Protein AF-A0A3Q0DTD4-F1 (afdb_monomer_lite)

pLDDT: mean 75.01, std 17.04, range [31.88, 95.0]

Radius of gyration: 38.22 Å; chains: 1; bounding box: 75×44×136 Å

Structure (mmCIF, N/CA/C/O backbone):
data_AF-A0A3Q0DTD4-F1
#
_entry.id   AF-A0A3Q0DTD4-F1
#
loop_
_atom_site.group_PDB
_atom_site.id
_atom_site.type_symbol
_atom_site.label_atom_id
_atom_site.label_alt_id
_atom_site.label_comp_id
_atom_site.label_asym_id
_atom_site.label_entity_id
_atom_site.label_seq_id
_atom_site.pdbx_PDB_ins_code
_atom_site.Cartn_x
_atom_site.Cartn_y
_atom_site.Cartn_z
_atom_site.occupancy
_atom_site.B_iso_or_equiv
_atom_site.auth_seq_id
_atom_site.auth_comp_id
_atom_site.auth_asym_id
_atom_site.auth_atom_id
_atom_site.pdbx_PDB_model_num
ATOM 1 N N . MET A 1 1 ? 11.096 -11.746 -25.344 1.00 66.25 1 MET A N 1
ATOM 2 C CA . MET A 1 1 ? 10.503 -10.626 -26.115 1.00 66.25 1 MET A CA 1
ATOM 3 C C . MET A 1 1 ? 11.357 -10.206 -27.324 1.00 66.25 1 MET A C 1
ATOM 5 O O . MET A 1 1 ? 11.089 -9.158 -27.883 1.00 66.25 1 MET A O 1
ATOM 9 N N . GLY A 1 2 ? 12.357 -10.986 -27.759 1.00 70.62 2 GLY A N 1
ATOM 10 C CA . GLY A 1 2 ? 13.209 -10.604 -28.904 1.00 70.62 2 GLY A CA 1
ATOM 11 C C . GLY A 1 2 ? 14.454 -9.790 -28.540 1.00 70.62 2 GLY A C 1
ATOM 12 O O . GLY A 1 2 ? 15.196 -9.389 -29.430 1.00 70.62 2 GLY A O 1
ATOM 13 N N . TYR A 1 3 ? 14.681 -9.537 -27.248 1.00 74.94 3 TYR A N 1
ATOM 14 C CA . TYR A 1 3 ? 15.846 -8.815 -26.749 1.00 74.94 3 TYR A CA 1
ATOM 15 C C . TYR A 1 3 ? 17.042 -9.755 -26.651 1.00 74.94 3 TYR A C 1
ATOM 17 O O . TYR A 1 3 ? 16.937 -10.794 -26.004 1.00 74.94 3 TYR A O 1
ATOM 25 N N . ASP A 1 4 ? 18.174 -9.344 -27.218 1.00 70.94 4 ASP A N 1
ATOM 26 C CA . ASP A 1 4 ? 19.469 -9.883 -26.817 1.00 70.94 4 ASP A CA 1
ATOM 27 C C . ASP A 1 4 ? 19.763 -9.412 -25.388 1.00 70.94 4 ASP A C 1
ATOM 29 O O . ASP A 1 4 ? 19.847 -8.199 -25.132 1.00 70.94 4 ASP A O 1
ATOM 33 N N . THR A 1 5 ? 19.804 -10.372 -24.467 1.00 70.19 5 THR A N 1
ATOM 34 C CA . THR A 1 5 ? 20.028 -10.146 -23.044 1.00 70.19 5 THR A CA 1
ATOM 35 C C . THR A 1 5 ? 21.483 -9.863 -22.738 1.00 70.19 5 THR A C 1
ATOM 37 O O . THR A 1 5 ? 21.723 -9.203 -21.748 1.00 70.19 5 THR A O 1
ATOM 40 N N . ASP A 1 6 ? 22.447 -10.248 -23.566 1.00 61.62 6 ASP A N 1
ATOM 41 C CA . ASP A 1 6 ? 23.870 -10.048 -23.244 1.00 61.62 6 ASP A CA 1
ATOM 42 C C . ASP A 1 6 ? 24.310 -8.597 -23.524 1.00 61.62 6 ASP A C 1
ATOM 44 O O . ASP A 1 6 ? 25.276 -8.074 -22.964 1.00 61.62 6 ASP A O 1
ATOM 48 N N . CYS A 1 7 ? 23.523 -7.899 -24.345 1.00 57.84 7 CYS A N 1
ATOM 49 C CA . CYS A 1 7 ? 23.722 -6.507 -24.735 1.00 57.84 7 CYS A CA 1
ATOM 50 C C . CYS A 1 7 ? 22.894 -5.501 -23.907 1.00 57.84 7 CYS A C 1
ATOM 52 O O . CYS A 1 7 ? 22.725 -4.348 -24.318 1.00 57.84 7 CYS A O 1
ATOM 54 N N . LEU A 1 8 ? 22.279 -5.921 -22.797 1.00 63.41 8 LEU A N 1
ATOM 55 C CA . LEU A 1 8 ? 21.563 -5.026 -21.883 1.00 63.41 8 LEU A CA 1
ATOM 56 C C . LEU A 1 8 ? 22.500 -4.606 -20.738 1.00 63.41 8 LEU A C 1
ATOM 58 O O . LEU A 1 8 ? 23.141 -5.435 -20.111 1.00 63.41 8 LEU A O 1
ATOM 62 N N . ALA A 1 9 ? 22.563 -3.308 -20.429 1.00 61.12 9 ALA A N 1
ATOM 63 C CA . ALA A 1 9 ? 23.478 -2.787 -19.399 1.00 61.12 9 ALA A CA 1
ATOM 64 C C . ALA A 1 9 ? 23.229 -3.365 -17.989 1.00 61.12 9 ALA A C 1
ATOM 66 O O . ALA A 1 9 ? 24.123 -3.402 -17.160 1.00 61.12 9 ALA A O 1
ATOM 67 N N . TRP A 1 10 ? 22.010 -3.829 -17.725 1.00 62.88 10 TRP A N 1
ATOM 68 C CA . TRP A 1 10 ? 21.550 -4.295 -16.422 1.00 62.88 10 TRP A CA 1
ATOM 69 C C . TRP A 1 10 ? 21.681 -5.811 -16.258 1.00 62.88 10 TRP A C 1
ATOM 71 O O . TRP A 1 10 ? 21.680 -6.284 -15.135 1.00 62.88 10 TRP A O 1
ATOM 81 N N . THR A 1 11 ? 21.847 -6.579 -17.338 1.00 56.72 11 THR A N 1
ATOM 82 C CA . THR A 1 11 ? 22.107 -8.033 -17.311 1.00 56.72 11 THR A CA 1
ATOM 83 C C . THR A 1 11 ? 23.593 -8.368 -17.270 1.00 56.72 11 THR A C 1
ATOM 85 O O . THR A 1 11 ? 23.940 -9.462 -16.838 1.00 56.72 11 THR A O 1
ATOM 88 N N . GLN A 1 12 ? 24.464 -7.437 -17.671 1.00 49.34 12 GLN A N 1
ATOM 89 C CA . GLN A 1 12 ? 25.918 -7.607 -17.576 1.00 49.34 12 GLN A CA 1
ATOM 90 C C . GLN A 1 12 ? 26.412 -7.666 -16.124 1.00 49.34 12 GLN A C 1
ATOM 92 O O . GLN A 1 12 ? 27.428 -8.304 -15.870 1.00 49.34 12 GLN A O 1
ATOM 97 N N . ASN A 1 13 ? 25.659 -7.084 -15.183 1.00 44.84 13 ASN A N 1
ATOM 98 C CA . ASN A 1 13 ? 26.003 -7.050 -13.759 1.00 44.84 13 ASN A CA 1
ATOM 99 C C . ASN A 1 13 ? 25.153 -8.003 -12.893 1.00 44.84 13 ASN A C 1
ATOM 101 O O . ASN A 1 13 ? 25.344 -8.067 -11.680 1.00 44.84 13 ASN A O 1
ATOM 105 N N . PHE A 1 14 ? 24.226 -8.773 -13.484 1.00 43.41 14 PHE A N 1
ATOM 106 C CA . PHE A 1 14 ? 23.519 -9.843 -12.767 1.00 43.41 14 PHE A CA 1
ATOM 107 C C . PHE A 1 14 ? 24.419 -11.083 -12.661 1.00 43.41 14 PHE A C 1
ATOM 109 O O . PHE A 1 14 ? 24.136 -12.135 -13.238 1.00 43.41 14 PHE A O 1
ATOM 116 N N . ASP A 1 15 ? 25.489 -10.986 -11.876 1.00 35.31 15 ASP A N 1
ATOM 117 C CA . ASP A 1 15 ? 26.057 -12.182 -11.267 1.00 35.31 15 ASP A CA 1
ATOM 118 C C . ASP A 1 15 ? 25.002 -12.717 -10.298 1.00 35.31 15 ASP A C 1
ATOM 120 O O . ASP A 1 15 ? 24.707 -12.120 -9.263 1.00 35.31 15 ASP A O 1
ATOM 124 N N . PHE A 1 16 ? 24.363 -13.820 -10.686 1.00 36.91 16 PHE A N 1
ATOM 125 C CA . PHE A 1 16 ? 23.404 -14.545 -9.865 1.00 36.91 16 PHE A CA 1
ATOM 126 C C . PHE A 1 16 ? 24.006 -14.736 -8.469 1.00 36.91 16 PHE A C 1
ATOM 128 O O . PHE A 1 16 ? 24.983 -15.472 -8.299 1.00 36.91 16 PHE A O 1
ATOM 135 N N . GLU A 1 17 ? 23.434 -14.070 -7.470 1.00 37.31 17 GLU A N 1
ATOM 136 C CA . GLU A 1 17 ? 23.796 -14.279 -6.081 1.00 37.31 17 GLU A CA 1
ATOM 137 C C . GLU A 1 17 ? 23.534 -15.756 -5.753 1.00 37.31 17 GLU A C 1
ATOM 139 O O . GLU A 1 17 ? 22.399 -16.214 -5.659 1.00 37.31 17 GLU A O 1
ATOM 144 N N . GLY A 1 18 ? 24.618 -16.531 -5.692 1.00 36.59 18 GLY A N 1
ATOM 145 C CA . GLY A 1 18 ? 24.663 -17.897 -5.192 1.00 36.59 18 GLY A CA 1
ATOM 146 C C . GLY A 1 18 ? 23.742 -18.892 -5.897 1.00 36.59 18 GLY A C 1
ATOM 147 O O . GLY A 1 18 ? 22.684 -19.252 -5.379 1.00 36.59 18 GLY A O 1
ATOM 148 N N . SER A 1 19 ? 24.225 -19.526 -6.970 1.00 31.88 19 SER A N 1
ATOM 149 C CA . SER A 1 19 ? 23.815 -20.909 -7.219 1.00 31.88 19 SER A CA 1
ATOM 150 C C . SER A 1 19 ? 24.093 -21.718 -5.943 1.00 31.88 19 SER A C 1
ATOM 152 O O . SER A 1 19 ? 25.252 -21.945 -5.590 1.00 31.88 19 SER A O 1
ATOM 154 N N . LEU A 1 20 ? 23.036 -22.136 -5.243 1.00 40.72 20 LEU A N 1
ATOM 155 C CA . LEU A 1 20 ? 23.058 -23.089 -4.131 1.00 40.72 20 LEU A CA 1
ATOM 156 C C . LEU A 1 20 ? 23.458 -24.486 -4.640 1.00 40.72 20 LEU A C 1
ATOM 158 O O . LEU A 1 20 ? 22.686 -25.439 -4.597 1.00 40.72 20 LEU A O 1
ATOM 162 N N . SER A 1 21 ? 24.676 -24.604 -5.157 1.00 33.75 21 SER A N 1
ATOM 163 C CA . SER A 1 21 ? 25.318 -25.859 -5.525 1.00 33.75 21 SER A CA 1
ATOM 164 C C . SER A 1 21 ? 26.770 -25.789 -5.050 1.00 33.75 21 SER A C 1
ATOM 166 O O . SER A 1 21 ? 27.465 -24.823 -5.374 1.00 33.75 21 SER A O 1
ATOM 168 N N . PRO A 1 22 ? 27.255 -26.752 -4.246 1.00 40.91 22 PRO A N 1
ATOM 169 C CA . PRO A 1 22 ? 28.580 -26.688 -3.650 1.00 40.91 22 PRO A CA 1
ATOM 170 C C . PRO A 1 22 ? 29.613 -27.109 -4.696 1.00 40.91 22 PRO A C 1
ATOM 172 O O . PRO A 1 22 ? 30.134 -28.221 -4.667 1.00 40.91 22 PRO A O 1
ATOM 175 N N . VAL A 1 23 ? 29.908 -26.233 -5.651 1.00 36.75 23 VAL A N 1
ATOM 176 C CA . VAL A 1 23 ? 30.956 -26.469 -6.643 1.00 36.75 23 VAL A CA 1
ATOM 177 C C . VAL A 1 23 ? 32.063 -25.451 -6.415 1.00 36.75 23 VAL A C 1
ATOM 179 O O . VAL A 1 23 ? 32.045 -24.346 -6.932 1.00 36.75 23 VAL A O 1
ATOM 182 N N . ILE A 1 24 ? 33.000 -25.869 -5.559 1.00 41.78 24 ILE A N 1
ATOM 183 C CA . ILE A 1 24 ? 34.411 -25.465 -5.500 1.00 41.78 24 ILE A CA 1
ATOM 184 C C . ILE A 1 24 ? 34.620 -23.958 -5.704 1.00 41.78 24 ILE A C 1
ATOM 186 O O . ILE A 1 24 ? 35.010 -23.497 -6.775 1.00 41.78 24 ILE A O 1
ATOM 190 N N . ALA A 1 25 ? 34.429 -23.198 -4.624 1.00 40.34 25 ALA A N 1
ATOM 191 C CA . ALA A 1 25 ? 34.937 -21.837 -4.543 1.00 40.34 25 ALA A CA 1
ATOM 192 C C . ALA A 1 25 ? 36.450 -21.846 -4.857 1.00 40.34 25 ALA A C 1
ATOM 194 O O . ALA A 1 25 ? 37.186 -22.630 -4.237 1.00 40.34 25 ALA A O 1
ATOM 195 N N . PRO A 1 26 ? 36.944 -21.013 -5.793 1.00 42.78 26 PRO A N 1
ATOM 196 C CA . PRO A 1 26 ? 38.377 -20.848 -5.977 1.00 42.78 26 PRO A CA 1
ATOM 197 C C . PRO A 1 26 ? 38.975 -20.435 -4.630 1.00 42.78 26 PRO A C 1
ATOM 199 O O . PRO A 1 26 ? 38.418 -19.593 -3.923 1.00 42.78 26 PRO A O 1
ATOM 202 N N . LYS A 1 27 ? 40.066 -21.102 -4.228 1.00 45.22 27 LYS A N 1
ATOM 203 C CA . LYS A 1 27 ? 40.755 -20.865 -2.951 1.00 45.22 27 LYS A CA 1
ATOM 204 C C . LYS A 1 27 ? 40.898 -19.359 -2.745 1.00 45.22 27 LYS A C 1
ATOM 206 O O . LYS A 1 27 ? 41.619 -18.730 -3.515 1.00 45.22 27 LYS A O 1
ATOM 211 N N . LYS A 1 28 ? 40.224 -18.811 -1.723 1.00 53.91 28 LYS A N 1
ATOM 212 C CA . LYS A 1 28 ? 40.356 -17.404 -1.323 1.00 53.91 28 LYS A CA 1
ATOM 213 C C . LYS A 1 28 ? 41.844 -17.057 -1.306 1.00 53.91 28 LYS A C 1
ATOM 215 O O . LYS A 1 28 ? 42.601 -17.631 -0.517 1.00 53.91 28 LYS A O 1
ATOM 220 N N . ALA A 1 29 ? 42.256 -16.182 -2.221 1.00 55.56 29 ALA A N 1
ATOM 221 C CA . ALA A 1 29 ? 43.586 -15.602 -2.191 1.00 55.56 29 ALA A CA 1
ATOM 222 C C . ALA A 1 29 ? 43.773 -14.952 -0.814 1.00 55.56 29 ALA A C 1
ATOM 224 O O . ALA A 1 29 ? 42.825 -14.388 -0.262 1.00 55.56 29 ALA A O 1
ATOM 225 N N . ARG A 1 30 ? 44.966 -15.088 -0.222 1.00 55.25 30 ARG A N 1
ATOM 226 C CA . ARG A 1 30 ? 45.288 -14.376 1.021 1.00 55.25 30 ARG A CA 1
ATOM 227 C C . ARG A 1 30 ? 45.047 -12.885 0.763 1.00 55.25 30 ARG A C 1
ATOM 229 O O . ARG A 1 30 ? 45.694 -12.376 -0.151 1.00 55.25 30 ARG A O 1
ATOM 236 N N . PRO A 1 31 ? 44.170 -12.202 1.518 1.00 56.34 31 PRO A N 1
ATOM 237 C CA . PRO A 1 31 ? 44.070 -10.756 1.413 1.00 56.34 31 PRO A CA 1
ATOM 238 C C . PRO A 1 31 ? 45.437 -10.184 1.793 1.00 56.34 31 PRO A C 1
ATOM 240 O O . PRO A 1 31 ? 45.934 -10.422 2.895 1.00 56.34 31 PRO A O 1
ATOM 243 N N . SER A 1 32 ? 46.099 -9.523 0.850 1.00 58.50 32 SER A N 1
ATOM 244 C CA . SER A 1 32 ? 47.240 -8.672 1.158 1.00 58.50 32 SER A CA 1
ATOM 245 C C . SER A 1 32 ? 46.721 -7.479 1.958 1.00 58.50 32 SER A C 1
ATOM 247 O O . SER A 1 32 ? 45.779 -6.826 1.529 1.00 58.50 32 SER A O 1
ATOM 249 N N . GLU A 1 33 ? 47.331 -7.165 3.103 1.00 61.28 33 GLU A N 1
ATOM 250 C CA . GLU A 1 33 ? 46.992 -5.978 3.921 1.00 61.28 33 GLU A CA 1
ATOM 251 C C . GLU A 1 33 ? 47.351 -4.641 3.239 1.00 61.28 33 GLU A C 1
ATOM 253 O O . GLU A 1 33 ? 47.234 -3.572 3.831 1.00 61.28 33 GLU A O 1
ATOM 258 N N . THR A 1 34 ? 47.819 -4.685 1.994 1.00 69.56 34 THR A N 1
ATOM 259 C CA . THR A 1 34 ? 48.206 -3.518 1.206 1.00 69.56 34 THR A CA 1
ATOM 260 C C . THR A 1 34 ? 47.081 -3.217 0.222 1.00 69.56 34 THR A C 1
ATOM 262 O O . THR A 1 34 ? 47.040 -3.805 -0.853 1.00 69.56 34 THR A O 1
ATOM 265 N N . GLY A 1 35 ? 46.142 -2.356 0.621 1.00 74.62 35 GLY A N 1
ATOM 266 C CA . GLY A 1 35 ? 45.167 -1.781 -0.308 1.00 74.62 35 GLY A CA 1
ATOM 267 C C . GLY A 1 35 ? 45.865 -0.875 -1.325 1.00 74.62 35 GLY A C 1
ATOM 268 O O . GLY A 1 35 ? 46.858 -0.220 -0.996 1.00 74.62 35 GLY A O 1
ATOM 269 N N . SER A 1 36 ? 45.366 -0.874 -2.554 1.00 84.62 36 SER A N 1
ATOM 270 C CA . SER A 1 36 ? 45.869 -0.093 -3.685 1.00 84.62 36 SER A CA 1
ATOM 271 C C . SER A 1 36 ? 44.874 0.996 -4.102 1.00 84.62 36 SER A C 1
ATOM 273 O O . SER A 1 36 ? 43.707 0.957 -3.720 1.00 84.62 36 SER A O 1
ATOM 275 N N . ASP A 1 37 ? 45.334 1.984 -4.874 1.00 83.94 37 ASP A N 1
ATOM 276 C CA . ASP A 1 37 ? 44.457 3.023 -5.446 1.00 83.94 37 ASP A CA 1
ATOM 277 C C . ASP A 1 37 ? 43.460 2.416 -6.456 1.00 83.94 37 ASP A C 1
ATOM 279 O O . ASP A 1 37 ? 42.309 2.840 -6.535 1.00 83.94 37 ASP A O 1
ATOM 283 N N . ASP A 1 38 ? 43.855 1.322 -7.121 1.00 84.25 38 ASP A N 1
ATOM 284 C CA . ASP A 1 38 ? 42.995 0.535 -8.015 1.00 84.25 38 ASP A CA 1
ATOM 285 C C . ASP A 1 38 ? 41.786 -0.066 -7.269 1.00 84.25 38 ASP A C 1
ATOM 287 O O . ASP A 1 38 ? 40.686 -0.140 -7.818 1.00 84.25 38 ASP A O 1
ATOM 291 N N . ASP A 1 39 ? 41.950 -0.454 -5.995 1.00 86.25 39 ASP A N 1
ATOM 292 C CA . ASP A 1 39 ? 40.837 -0.936 -5.161 1.00 86.25 39 ASP A CA 1
ATOM 293 C C . ASP A 1 39 ? 39.833 0.191 -4.860 1.00 86.25 39 ASP A C 1
ATOM 295 O O . ASP A 1 39 ? 38.630 -0.053 -4.728 1.00 86.25 39 ASP A O 1
ATOM 299 N N . TRP A 1 40 ? 40.320 1.433 -4.769 1.00 84.12 40 TRP A N 1
ATOM 300 C CA . TRP A 1 40 ? 39.499 2.630 -4.588 1.00 84.12 40 TRP A CA 1
ATOM 301 C C . TRP A 1 40 ? 38.714 2.963 -5.857 1.00 84.12 40 TRP A C 1
ATOM 303 O O . TRP A 1 40 ? 37.512 3.213 -5.777 1.00 84.12 40 TRP A O 1
ATOM 313 N N . GLU A 1 41 ? 39.351 2.901 -7.029 1.00 86.56 41 GLU A N 1
ATOM 314 C CA . GLU A 1 41 ? 38.661 3.049 -8.315 1.00 86.56 41 GLU A CA 1
ATOM 315 C C . GLU A 1 41 ? 37.641 1.926 -8.553 1.00 86.56 41 GLU A C 1
ATOM 317 O O . GLU A 1 41 ? 36.542 2.184 -9.048 1.00 86.56 41 GLU A O 1
ATOM 322 N N . TYR A 1 42 ? 37.952 0.687 -8.158 1.00 86.75 42 TYR A N 1
ATOM 323 C CA . TYR A 1 42 ? 37.007 -0.430 -8.211 1.00 86.75 42 TYR A CA 1
ATOM 324 C C . TYR A 1 42 ? 35.792 -0.188 -7.309 1.00 86.75 42 TYR A C 1
ATOM 326 O O . TYR A 1 42 ? 34.655 -0.356 -7.750 1.00 86.75 42 TYR A O 1
ATOM 334 N N . LEU A 1 43 ? 36.009 0.246 -6.061 1.00 86.81 43 LEU A N 1
ATOM 335 C CA . LEU A 1 43 ? 34.922 0.566 -5.134 1.00 86.81 43 LEU A CA 1
ATOM 336 C C . LEU A 1 43 ? 34.027 1.670 -5.702 1.00 86.81 43 LEU A C 1
ATOM 338 O O . LEU A 1 43 ? 32.806 1.540 -5.678 1.00 86.81 43 LEU A O 1
ATOM 342 N N . LEU A 1 44 ? 34.634 2.720 -6.245 1.00 85.12 44 LEU A N 1
ATOM 343 C CA . LEU A 1 44 ? 33.942 3.847 -6.855 1.00 85.12 44 LEU A CA 1
ATOM 344 C C . LEU A 1 44 ? 33.117 3.447 -8.089 1.00 85.12 44 LEU A C 1
ATOM 346 O O . LEU A 1 44 ? 32.003 3.934 -8.271 1.00 85.12 44 LEU A O 1
ATOM 350 N N . ASN A 1 45 ? 33.608 2.512 -8.902 1.00 83.94 45 ASN A N 1
ATOM 351 C CA . ASN A 1 45 ? 32.867 1.991 -10.052 1.00 83.94 45 ASN A CA 1
ATOM 352 C C . ASN A 1 45 ? 31.858 0.885 -9.696 1.00 83.94 45 ASN A C 1
ATOM 354 O O . ASN A 1 45 ? 31.067 0.501 -10.555 1.00 83.94 45 ASN A O 1
ATOM 358 N N . SER A 1 46 ? 31.865 0.374 -8.462 1.00 84.94 46 SER A N 1
ATOM 359 C CA . SER A 1 46 ? 30.983 -0.721 -8.054 1.00 84.94 46 SER A CA 1
ATOM 360 C C . SER A 1 46 ? 29.506 -0.314 -8.024 1.00 84.94 46 SER A C 1
ATOM 362 O O . SER A 1 46 ? 29.151 0.788 -7.594 1.00 84.94 46 SER A O 1
ATOM 364 N N . ASP A 1 47 ? 28.625 -1.253 -8.379 1.00 79.06 47 ASP A N 1
ATOM 365 C CA . ASP A 1 47 ? 27.169 -1.073 -8.279 1.00 79.06 47 ASP A CA 1
ATOM 366 C C . ASP A 1 47 ? 26.738 -0.736 -6.847 1.00 79.06 47 ASP A C 1
ATOM 368 O O . ASP A 1 47 ? 25.807 0.035 -6.625 1.00 79.06 47 ASP A O 1
ATOM 372 N N . TYR A 1 48 ? 27.452 -1.274 -5.853 1.00 82.69 48 TYR A N 1
ATOM 373 C CA . TYR A 1 48 ? 27.197 -0.977 -4.450 1.00 82.69 48 TYR A CA 1
ATOM 374 C C . TYR A 1 48 ? 27.403 0.510 -4.137 1.00 82.69 48 TYR A C 1
ATOM 376 O O . TYR A 1 48 ? 26.537 1.125 -3.516 1.00 82.69 48 TYR A O 1
ATOM 384 N N . HIS A 1 49 ? 28.507 1.111 -4.591 1.00 85.31 49 HIS A N 1
ATOM 385 C CA . HIS A 1 49 ? 28.750 2.539 -4.385 1.00 85.31 49 HIS A CA 1
ATOM 386 C C . HIS A 1 49 ? 27.705 3.397 -5.104 1.00 85.31 49 HIS A C 1
ATOM 388 O O . HIS A 1 49 ? 27.151 4.310 -4.497 1.00 85.31 49 HIS A O 1
ATOM 394 N N . GLN A 1 50 ? 27.356 3.057 -6.348 1.00 80.31 50 GLN A N 1
ATOM 395 C CA . GLN A 1 50 ? 26.319 3.773 -7.097 1.00 80.31 50 GLN A CA 1
ATOM 396 C C . GLN A 1 50 ? 24.944 3.683 -6.416 1.00 80.31 50 GLN A C 1
ATOM 398 O O . GLN A 1 50 ? 24.228 4.683 -6.328 1.00 80.31 50 GLN A O 1
ATOM 403 N N . ASN A 1 51 ? 24.584 2.514 -5.879 1.00 79.12 51 ASN A N 1
ATOM 404 C CA . ASN A 1 51 ? 23.342 2.310 -5.133 1.00 79.12 51 ASN A CA 1
ATOM 405 C C . ASN A 1 51 ? 23.320 3.113 -3.829 1.00 79.12 51 ASN A C 1
ATOM 407 O O . ASN A 1 51 ? 22.300 3.712 -3.498 1.00 79.12 51 ASN A O 1
ATOM 411 N N . VAL A 1 52 ? 24.442 3.167 -3.105 1.00 82.44 52 VAL A N 1
ATOM 412 C CA . VAL A 1 52 ? 24.560 3.970 -1.880 1.00 82.44 52 VAL A CA 1
ATOM 413 C C . VAL A 1 52 ? 24.476 5.459 -2.199 1.00 82.44 52 VAL A C 1
ATOM 415 O O . VAL A 1 52 ? 23.709 6.164 -1.549 1.00 82.44 52 VAL A O 1
ATOM 418 N N . GLU A 1 53 ? 25.191 5.941 -3.218 1.00 82.19 53 GLU A N 1
ATOM 419 C CA . GLU A 1 53 ? 25.201 7.363 -3.572 1.00 82.19 53 GLU A CA 1
ATOM 420 C C . GLU A 1 53 ? 23.839 7.857 -4.077 1.00 82.19 53 GLU A C 1
ATOM 422 O O . GLU A 1 53 ? 23.384 8.944 -3.707 1.00 82.19 53 GLU A O 1
ATOM 427 N N . SER A 1 54 ? 23.154 7.033 -4.878 1.00 77.06 54 SER A N 1
ATOM 428 C CA . SER A 1 54 ? 21.831 7.334 -5.436 1.00 77.06 54 SER A CA 1
ATOM 429 C C . SER A 1 54 ? 20.672 7.132 -4.450 1.00 77.06 54 SER A C 1
ATOM 431 O O . SER A 1 54 ? 19.542 7.545 -4.739 1.00 77.06 54 SER A O 1
ATOM 433 N N . HIS A 1 55 ? 20.924 6.547 -3.274 1.00 81.00 55 HIS A N 1
ATOM 434 C CA . HIS A 1 55 ? 19.895 6.290 -2.274 1.00 81.00 55 HIS A CA 1
ATOM 435 C C . HIS A 1 55 ? 19.327 7.590 -1.675 1.00 81.00 55 HIS A C 1
ATOM 437 O O . HIS A 1 55 ? 20.058 8.509 -1.299 1.00 81.00 55 HIS A O 1
ATOM 443 N N . LEU A 1 56 ? 18.001 7.644 -1.485 1.00 75.06 56 LEU A N 1
ATOM 444 C CA . LEU A 1 56 ? 17.282 8.833 -0.993 1.00 75.06 56 LEU A CA 1
ATOM 445 C C . LEU A 1 56 ? 17.843 9.370 0.337 1.00 75.06 56 LEU A C 1
ATOM 447 O O . LEU A 1 56 ? 17.895 10.579 0.559 1.00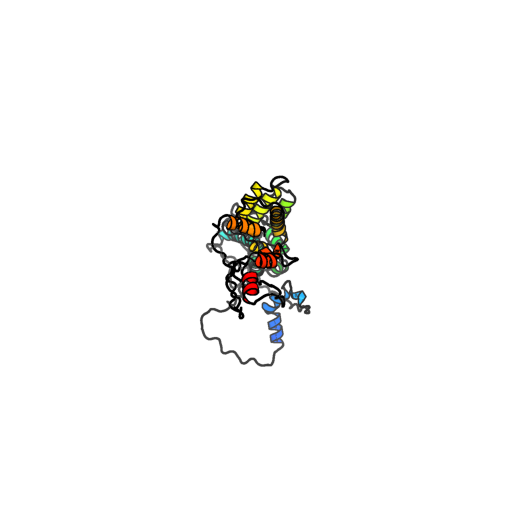 75.06 56 LEU A O 1
ATOM 451 N N . LEU A 1 57 ? 18.257 8.460 1.223 1.00 80.69 57 LEU A N 1
ATOM 452 C CA . LEU A 1 57 ? 18.753 8.778 2.565 1.00 80.69 57 LEU A CA 1
ATOM 453 C C . LEU A 1 57 ? 20.278 8.933 2.642 1.00 80.69 57 LEU A C 1
ATOM 455 O O . LEU A 1 57 ? 20.797 9.151 3.731 1.00 80.69 57 LEU A O 1
ATOM 459 N N . ASN A 1 58 ? 21.009 8.854 1.526 1.00 82.38 58 ASN A N 1
ATOM 460 C CA . ASN A 1 58 ? 22.472 8.983 1.530 1.00 82.38 58 ASN A CA 1
ATOM 461 C C . ASN A 1 58 ? 22.935 10.291 2.201 1.00 82.38 58 ASN A C 1
ATOM 463 O O . ASN A 1 58 ? 23.837 10.315 3.037 1.00 82.38 58 ASN A O 1
ATOM 467 N N . ARG A 1 59 ? 22.211 11.389 1.946 1.00 81.06 59 ARG A N 1
ATOM 468 C CA . ARG A 1 59 ? 22.498 12.699 2.552 1.00 81.06 59 ARG A CA 1
ATOM 469 C C . ARG A 1 59 ? 22.405 12.719 4.078 1.00 81.06 59 ARG A C 1
ATOM 471 O O . ARG A 1 59 ? 22.978 13.615 4.687 1.00 81.06 59 ARG A O 1
ATOM 478 N N . SER A 1 60 ? 21.724 11.757 4.704 1.00 86.62 60 SER A N 1
ATOM 479 C CA . SER A 1 60 ? 21.674 11.637 6.164 1.00 86.62 60 SER A CA 1
ATOM 480 C C . SER A 1 60 ? 23.030 11.279 6.778 1.00 86.62 60 SER A C 1
ATOM 482 O O . SER A 1 60 ? 23.248 11.567 7.951 1.00 86.62 60 SER A O 1
ATOM 484 N N . LEU A 1 61 ? 23.943 10.686 6.000 1.00 83.06 61 LEU A N 1
ATOM 485 C CA . LEU A 1 61 ? 25.294 10.327 6.440 1.00 83.06 61 LEU A CA 1
ATOM 486 C C . LEU A 1 61 ? 26.292 11.492 6.328 1.00 83.06 61 LEU A C 1
ATOM 488 O O . LEU A 1 61 ? 27.395 11.394 6.859 1.00 83.06 61 LEU A O 1
ATOM 492 N N . CYS A 1 62 ? 25.912 12.596 5.670 1.00 82.62 62 CYS A N 1
ATOM 493 C CA . CYS A 1 62 ? 26.733 13.802 5.499 1.00 82.62 62 CYS A CA 1
ATOM 494 C C . CYS A 1 62 ? 28.134 13.546 4.901 1.00 82.62 62 CYS A C 1
ATOM 496 O O . CYS A 1 62 ? 29.075 14.287 5.192 1.00 82.62 62 CYS A O 1
ATOM 498 N N . LEU A 1 63 ? 28.280 12.511 4.070 1.00 83.75 63 LEU A N 1
ATOM 499 C CA . LEU A 1 63 ? 29.522 12.224 3.355 1.00 83.75 63 LEU A CA 1
ATOM 500 C C . LEU A 1 63 ? 29.686 13.174 2.160 1.00 83.75 63 LEU A C 1
ATOM 502 O O . LEU A 1 63 ? 28.706 13.663 1.594 1.00 83.75 63 LEU A O 1
ATOM 506 N N . SER A 1 64 ? 30.934 13.471 1.793 1.00 81.19 64 SER A N 1
ATOM 507 C CA . SER A 1 64 ? 31.237 14.253 0.594 1.00 81.19 64 SER A CA 1
ATOM 508 C C . SER A 1 64 ? 30.983 13.395 -0.649 1.00 81.19 64 SER A C 1
ATOM 510 O O . SER A 1 64 ? 31.659 12.372 -0.780 1.00 81.19 64 SER A O 1
ATOM 512 N N . PRO A 1 65 ? 30.067 13.793 -1.552 1.00 76.69 65 PRO A N 1
ATOM 513 C CA . PRO A 1 65 ? 29.784 13.015 -2.749 1.00 76.69 65 PRO A CA 1
ATOM 514 C C . PRO A 1 65 ? 31.025 12.996 -3.638 1.00 76.69 65 PRO A C 1
ATOM 516 O O . PRO A 1 65 ? 31.596 14.050 -3.939 1.00 76.69 65 PRO A O 1
ATOM 519 N N . LEU A 1 66 ? 31.434 11.802 -4.054 1.00 73.44 66 LEU A N 1
ATOM 520 C CA . LEU A 1 66 ? 32.501 11.613 -5.025 1.00 73.44 66 LEU A CA 1
ATOM 521 C C . LEU A 1 66 ? 31.883 10.986 -6.273 1.00 73.44 66 LEU A C 1
ATOM 523 O O . LEU A 1 66 ? 31.894 9.775 -6.450 1.00 73.44 66 LEU A O 1
ATOM 527 N N . GLU A 1 67 ? 31.278 11.823 -7.119 1.00 62.28 67 GLU A N 1
ATOM 528 C CA . GLU A 1 67 ? 30.732 11.344 -8.386 1.00 62.28 67 GLU A CA 1
ATOM 529 C C . GLU A 1 67 ? 31.885 10.927 -9.298 1.00 62.28 67 GLU A C 1
ATOM 531 O O . GLU A 1 67 ? 32.675 11.750 -9.771 1.00 62.28 67 GLU A O 1
ATOM 536 N N . VAL A 1 68 ? 31.977 9.626 -9.545 1.00 56.22 68 VAL A N 1
ATOM 537 C CA . VAL A 1 68 ? 32.822 9.087 -10.601 1.00 56.22 68 VAL A CA 1
ATOM 538 C C . VAL A 1 68 ? 32.268 9.596 -11.921 1.00 56.22 68 VAL A C 1
ATOM 540 O O . VAL A 1 68 ? 31.070 9.476 -12.189 1.00 56.22 68 VAL A O 1
ATOM 543 N N . SER A 1 69 ? 33.134 10.167 -12.760 1.00 46.59 69 SER A N 1
ATOM 544 C CA . SER A 1 69 ? 32.808 10.363 -14.170 1.00 46.59 69 SER A CA 1
ATOM 545 C C . SER A 1 69 ? 32.359 9.011 -14.696 1.00 46.59 69 SER A C 1
ATOM 547 O O . SER A 1 69 ? 33.202 8.124 -14.814 1.00 46.59 69 SER A O 1
ATOM 549 N N . GLN A 1 70 ? 31.069 8.860 -15.019 1.00 50.19 70 GLN A N 1
ATOM 550 C CA . GLN A 1 70 ? 30.599 7.738 -15.825 1.00 50.19 70 GLN A CA 1
ATOM 551 C C . GLN A 1 70 ? 31.637 7.556 -16.927 1.00 50.19 70 GLN A C 1
ATOM 553 O O . GLN A 1 70 ? 31.936 8.523 -17.645 1.00 50.19 70 GLN A O 1
ATOM 558 N N . MET A 1 71 ? 32.276 6.380 -16.992 1.00 40.22 71 MET A N 1
ATOM 559 C CA . MET A 1 71 ? 33.040 6.030 -18.179 1.00 40.22 71 MET A CA 1
ATOM 560 C C . MET A 1 71 ? 32.122 6.385 -19.335 1.00 40.22 71 MET A C 1
ATOM 562 O O . MET A 1 71 ? 30.966 5.954 -19.354 1.00 40.22 71 MET A O 1
ATOM 566 N N . LYS A 1 72 ? 32.600 7.282 -20.206 1.00 37.91 72 LYS A N 1
ATOM 567 C CA . LYS A 1 72 ? 31.905 7.611 -21.442 1.00 37.91 72 LYS A CA 1
ATOM 568 C C . LYS A 1 72 ? 31.443 6.278 -21.997 1.00 37.91 72 LYS A C 1
ATOM 570 O O . LYS A 1 72 ? 32.279 5.390 -22.156 1.00 37.91 72 LYS A O 1
ATOM 575 N N . ASP A 1 73 ? 30.135 6.141 -22.188 1.00 40.53 73 ASP A N 1
ATOM 576 C CA . ASP A 1 73 ? 29.555 5.097 -23.016 1.00 40.53 73 ASP A CA 1
ATOM 577 C C . ASP A 1 73 ? 30.276 5.246 -24.365 1.00 40.53 73 ASP A C 1
ATOM 579 O O . ASP A 1 73 ? 29.893 6.059 -25.204 1.00 40.53 73 ASP A O 1
ATOM 583 N N . GLU A 1 74 ? 31.427 4.583 -24.510 1.00 35.88 74 GLU A N 1
ATOM 584 C CA . GLU A 1 74 ? 32.112 4.413 -25.777 1.00 35.88 74 GLU A CA 1
ATOM 585 C C . GLU A 1 74 ? 31.039 3.859 -26.698 1.00 35.88 74 GLU A C 1
ATOM 587 O O . GLU A 1 74 ? 30.328 2.919 -26.329 1.00 35.88 74 GLU A O 1
ATOM 592 N N . ASP A 1 75 ? 30.863 4.532 -27.830 1.00 37.09 75 ASP A N 1
ATOM 593 C CA . ASP A 1 75 ? 29.778 4.380 -28.782 1.00 37.09 75 ASP A CA 1
ATOM 594 C C . ASP A 1 75 ? 29.586 2.919 -29.237 1.00 37.09 75 ASP A C 1
ATOM 596 O O . ASP A 1 75 ? 29.885 2.554 -30.373 1.00 37.09 75 ASP A O 1
ATOM 600 N N . PHE A 1 76 ? 28.974 2.067 -28.412 1.00 39.16 76 PHE A N 1
ATOM 601 C CA . PHE A 1 76 ? 28.365 0.815 -28.844 1.00 39.16 76 PHE A CA 1
ATOM 602 C C . PHE A 1 76 ? 27.014 1.147 -29.479 1.00 39.16 76 PHE A C 1
ATOM 604 O O . PHE A 1 76 ? 25.950 0.694 -29.065 1.00 39.16 76 PHE A O 1
ATOM 611 N N . SER A 1 77 ? 27.082 1.955 -30.535 1.00 41.88 77 SER A N 1
ATOM 612 C CA . SER A 1 77 ? 26.039 2.177 -31.530 1.00 41.88 77 SER A CA 1
ATOM 613 C C . SER A 1 77 ? 25.911 0.941 -32.427 1.00 41.88 77 SER A C 1
ATOM 615 O O . SER A 1 77 ? 25.899 1.014 -33.653 1.00 41.88 77 SER A O 1
ATOM 617 N N . GLN A 1 78 ? 25.816 -0.241 -31.819 1.00 46.53 78 GLN A N 1
ATOM 618 C CA . GLN A 1 78 ? 25.294 -1.390 -32.533 1.00 46.53 78 GLN A CA 1
ATOM 619 C C . GLN A 1 78 ? 23.780 -1.225 -32.546 1.00 46.53 78 GLN A C 1
ATOM 621 O O . GLN A 1 78 ? 23.127 -1.220 -31.506 1.00 46.53 78 GLN A O 1
ATOM 626 N N . ASN A 1 79 ? 23.220 -1.029 -33.738 1.00 46.59 79 ASN A N 1
ATOM 627 C CA . ASN A 1 79 ? 21.785 -1.113 -33.959 1.00 46.59 79 ASN A CA 1
ATOM 628 C C . ASN A 1 79 ? 21.333 -2.537 -33.605 1.00 46.59 79 ASN A C 1
ATOM 630 O O . ASN A 1 79 ? 21.323 -3.418 -34.462 1.00 46.59 79 ASN A O 1
ATOM 634 N N . LEU A 1 80 ? 21.006 -2.779 -32.336 1.00 56.47 80 LEU A N 1
ATOM 635 C CA . LEU A 1 80 ? 20.434 -4.041 -31.893 1.00 56.47 80 LEU A CA 1
ATOM 636 C C . LEU A 1 80 ? 19.007 -4.135 -32.431 1.00 56.47 80 LEU A C 1
ATOM 638 O O . LEU A 1 80 ? 18.079 -3.529 -31.893 1.00 56.47 80 LEU A O 1
ATOM 642 N N . SER A 1 81 ? 18.848 -4.870 -33.529 1.00 60.25 81 SER A N 1
ATOM 643 C CA . SER A 1 81 ? 17.546 -5.214 -34.089 1.00 60.25 81 SER A CA 1
ATOM 644 C C . SER A 1 81 ? 16.853 -6.233 -33.190 1.00 60.25 81 SER A C 1
ATOM 646 O O . SER A 1 81 ? 17.445 -7.258 -32.850 1.00 60.25 81 SER A O 1
ATOM 648 N N . LEU A 1 82 ? 15.599 -5.970 -32.828 1.00 66.88 82 LEU A N 1
ATOM 649 C CA . LEU A 1 82 ? 14.794 -6.902 -32.043 1.00 66.88 82 LEU A CA 1
ATOM 650 C C . LEU A 1 82 ? 14.388 -8.110 -32.901 1.00 66.88 82 LEU A C 1
ATOM 652 O O . LEU A 1 82 ? 13.906 -7.936 -34.024 1.00 66.88 82 LEU A O 1
ATOM 656 N N . ASP A 1 83 ? 14.550 -9.325 -32.373 1.00 71.19 83 ASP A N 1
ATOM 657 C CA . ASP A 1 83 ? 14.087 -10.531 -33.060 1.00 71.19 83 ASP A CA 1
ATOM 658 C C . ASP A 1 83 ? 12.554 -10.612 -33.009 1.00 71.19 83 ASP A C 1
ATOM 660 O O . ASP A 1 83 ? 11.938 -10.858 -31.967 1.00 71.19 83 ASP A O 1
ATOM 664 N N . SER A 1 84 ? 11.944 -10.388 -34.169 1.00 67.06 84 SER A N 1
ATOM 665 C CA . SER A 1 84 ? 10.496 -10.396 -34.376 1.00 67.06 84 SER A CA 1
ATOM 666 C C . SER A 1 84 ? 9.886 -11.795 -34.460 1.00 67.06 84 SER A C 1
ATOM 668 O O . SER A 1 84 ? 8.665 -11.932 -34.403 1.00 67.06 84 SER A O 1
ATOM 670 N N . SER A 1 85 ? 10.709 -12.844 -34.559 1.00 68.56 85 SER A N 1
ATOM 671 C CA . SER A 1 85 ? 10.243 -14.230 -34.686 1.00 68.56 85 SER A CA 1
ATOM 672 C C . SER A 1 85 ? 9.819 -14.867 -33.353 1.00 68.56 85 SER A C 1
ATOM 674 O O . SER A 1 85 ? 9.245 -15.959 -33.330 1.00 68.56 85 SER A O 1
ATOM 676 N N . ILE A 1 86 ? 10.056 -14.181 -32.229 1.00 77.75 86 ILE A N 1
ATOM 677 C CA . ILE A 1 86 ? 9.784 -14.698 -30.885 1.00 77.75 86 ILE A CA 1
ATOM 678 C C . ILE A 1 86 ? 8.301 -14.562 -30.515 1.00 77.75 86 ILE A C 1
ATOM 680 O O . ILE A 1 86 ? 7.702 -13.500 -30.652 1.00 77.75 86 ILE A O 1
ATOM 684 N N . LEU A 1 87 ? 7.738 -15.615 -29.909 1.00 78.12 87 LEU A N 1
ATOM 685 C CA . LEU A 1 87 ? 6.318 -15.745 -29.536 1.00 78.12 87 LEU A CA 1
ATOM 686 C C . LEU A 1 87 ? 5.717 -14.529 -28.803 1.00 78.12 87 LEU A C 1
ATOM 688 O O . LEU A 1 87 ? 4.561 -14.182 -29.018 1.00 78.12 87 LEU A O 1
ATOM 692 N N . LEU A 1 88 ? 6.487 -13.887 -27.920 1.00 82.56 88 LEU A N 1
ATOM 693 C CA . LEU A 1 88 ? 6.006 -12.769 -27.098 1.00 82.56 88 LEU A CA 1
ATOM 694 C C . LEU A 1 88 ? 6.126 -11.399 -27.781 1.00 82.56 88 LEU A C 1
ATOM 696 O O . LEU A 1 88 ? 5.664 -10.416 -27.208 1.00 82.56 88 LEU A O 1
ATOM 700 N N . PHE A 1 89 ? 6.742 -11.310 -28.965 1.00 80.56 89 PHE A N 1
ATOM 701 C CA . PHE A 1 89 ? 6.979 -10.043 -29.665 1.00 80.56 89 PHE A CA 1
ATOM 702 C C . PHE A 1 89 ? 5.669 -9.319 -30.010 1.00 80.56 89 PHE A C 1
ATOM 704 O O . PHE A 1 89 ? 5.518 -8.126 -29.757 1.00 80.56 89 PHE A O 1
ATOM 711 N N . THR A 1 90 ? 4.667 -10.058 -30.488 1.00 83.25 90 THR A N 1
ATOM 712 C CA . THR A 1 90 ? 3.336 -9.518 -30.817 1.00 83.25 90 THR A CA 1
ATOM 713 C C . THR A 1 90 ? 2.575 -9.008 -29.593 1.00 83.25 90 THR A C 1
ATOM 715 O O . THR A 1 90 ? 1.681 -8.175 -29.730 1.00 83.25 90 THR A O 1
ATOM 718 N N . HIS A 1 91 ? 2.931 -9.476 -28.394 1.00 87.38 91 HIS A N 1
ATOM 719 C CA . HIS A 1 91 ? 2.263 -9.154 -27.136 1.00 87.38 91 HIS A CA 1
ATOM 720 C C . HIS A 1 91 ? 3.019 -8.125 -26.282 1.00 87.38 91 HIS A C 1
ATOM 722 O O . HIS A 1 91 ? 2.563 -7.816 -25.182 1.00 87.38 91 HIS A O 1
ATOM 728 N N . ILE A 1 92 ? 4.129 -7.551 -26.767 1.00 87.31 92 ILE A N 1
ATOM 729 C CA . ILE A 1 92 ? 4.919 -6.556 -26.018 1.00 87.31 92 ILE A CA 1
ATOM 730 C C . ILE A 1 92 ? 4.053 -5.389 -25.498 1.00 87.31 92 ILE A C 1
ATOM 732 O O . ILE A 1 92 ? 4.153 -5.098 -24.305 1.00 87.31 92 ILE A O 1
ATOM 736 N N . PRO A 1 93 ? 3.151 -4.762 -26.289 1.00 89.06 93 PRO A N 1
ATOM 737 C CA . PRO A 1 93 ? 2.311 -3.671 -25.780 1.00 89.06 93 PRO A CA 1
ATOM 738 C C . PRO A 1 93 ? 1.367 -4.101 -24.650 1.00 89.06 93 PRO A C 1
ATOM 740 O O . PRO A 1 93 ? 1.133 -3.344 -23.708 1.00 89.06 93 PRO A O 1
ATOM 743 N N . VAL A 1 94 ? 0.843 -5.331 -24.721 1.00 89.62 94 VAL A N 1
ATOM 744 C CA . VAL A 1 94 ? -0.017 -5.911 -23.677 1.00 89.62 94 VAL A CA 1
ATOM 745 C C . VAL A 1 94 ? 0.781 -6.096 -22.391 1.00 89.62 94 VAL A C 1
ATOM 747 O O . VAL A 1 94 ? 0.336 -5.684 -21.322 1.00 89.62 94 VAL A O 1
ATOM 750 N N . ILE A 1 95 ? 1.970 -6.693 -22.502 1.00 91.25 95 ILE A N 1
ATOM 751 C CA . ILE A 1 95 ? 2.829 -6.972 -21.352 1.00 91.25 95 ILE A CA 1
ATOM 752 C C . ILE A 1 95 ? 3.283 -5.664 -20.706 1.00 91.25 95 ILE A C 1
ATOM 754 O O . ILE A 1 95 ? 3.204 -5.532 -19.489 1.00 91.25 95 ILE A O 1
ATOM 758 N N . PHE A 1 96 ? 3.671 -4.674 -21.511 1.00 92.81 96 PHE A N 1
ATOM 759 C CA . PHE A 1 96 ? 4.011 -3.341 -21.025 1.00 92.81 96 PHE A CA 1
ATOM 760 C C . PHE A 1 96 ? 2.868 -2.720 -20.212 1.00 92.81 96 PHE A C 1
ATOM 762 O O . PHE A 1 96 ? 3.091 -2.249 -19.100 1.00 92.81 96 PHE A O 1
ATOM 769 N N . PHE A 1 97 ? 1.638 -2.751 -20.732 1.00 92.56 97 PHE A N 1
ATOM 770 C CA . PHE A 1 97 ? 0.495 -2.150 -20.046 1.00 92.56 97 PHE A CA 1
ATOM 771 C C . PHE A 1 97 ? 0.147 -2.871 -18.739 1.00 92.56 97 PHE A C 1
ATOM 773 O O . PHE A 1 97 ? -0.113 -2.230 -17.725 1.00 92.56 97 PHE A O 1
ATOM 780 N N . VAL A 1 98 ? 0.199 -4.204 -18.726 1.00 93.50 98 VAL A N 1
ATOM 781 C CA . VAL A 1 98 ? -0.025 -4.991 -17.505 1.00 93.50 98 VAL A CA 1
ATOM 782 C C . VAL A 1 98 ? 1.065 -4.716 -16.465 1.00 93.50 98 VAL A C 1
ATOM 784 O O . VAL A 1 98 ? 0.742 -4.464 -15.307 1.00 93.50 98 VAL A O 1
ATOM 787 N N . LEU A 1 99 ? 2.339 -4.683 -16.867 1.00 94.56 99 LEU A N 1
ATOM 788 C CA . LEU A 1 99 ? 3.448 -4.329 -15.975 1.00 94.56 99 LEU A CA 1
ATOM 789 C C . LEU A 1 99 ? 3.328 -2.891 -15.457 1.00 94.56 99 LEU A C 1
ATOM 791 O O . LEU A 1 99 ? 3.652 -2.629 -14.301 1.00 94.56 99 LEU A O 1
ATOM 795 N N . HIS A 1 100 ? 2.802 -1.967 -16.264 1.00 94.69 100 HIS A N 1
ATOM 796 C CA . HIS A 1 100 ? 2.490 -0.618 -15.809 1.00 94.69 100 HIS A CA 1
ATOM 797 C C . HIS A 1 100 ? 1.417 -0.620 -14.708 1.00 94.69 100 HIS A C 1
ATOM 799 O O . HIS A 1 100 ? 1.569 0.082 -13.711 1.00 94.69 100 HIS A O 1
ATOM 805 N N . LEU A 1 101 ? 0.356 -1.426 -14.830 1.00 93.88 101 LEU A N 1
ATOM 806 C CA . LEU A 1 101 ? -0.645 -1.564 -13.763 1.00 93.88 101 LEU A CA 1
ATOM 807 C C . LEU A 1 101 ? -0.051 -2.188 -12.493 1.00 93.88 101 LEU A C 1
ATOM 809 O O . LEU A 1 101 ? -0.338 -1.714 -11.396 1.00 93.88 101 LEU A O 1
ATOM 813 N N . VAL A 1 102 ? 0.829 -3.185 -12.634 1.00 94.69 102 VAL A N 1
ATOM 814 C CA . VAL A 1 102 ? 1.584 -3.767 -11.509 1.00 94.69 102 VAL A CA 1
ATOM 815 C C . VAL A 1 102 ? 2.444 -2.705 -10.828 1.00 94.69 102 VAL A C 1
ATOM 817 O O . VAL A 1 102 ? 2.439 -2.610 -9.603 1.00 94.69 102 VAL A O 1
ATOM 820 N N . TYR A 1 103 ? 3.117 -1.856 -11.605 1.00 95.00 103 TYR A N 1
ATOM 821 C CA . TYR A 1 103 ? 3.872 -0.719 -11.088 1.00 95.00 103 TYR A CA 1
ATOM 822 C C . TYR A 1 103 ? 2.984 0.218 -10.261 1.00 95.00 103 TYR A C 1
ATOM 824 O O . TYR A 1 103 ? 3.350 0.586 -9.146 1.00 95.00 103 TYR A O 1
ATOM 832 N N . LYS A 1 104 ? 1.782 0.557 -10.745 1.00 94.12 104 LYS A N 1
ATOM 833 C CA . LYS A 1 104 ? 0.832 1.391 -9.987 1.00 94.12 104 LYS A CA 1
ATOM 834 C C . LYS A 1 104 ? 0.332 0.715 -8.715 1.00 94.12 104 LYS A C 1
ATOM 836 O O . LYS A 1 104 ? 0.200 1.396 -7.704 1.00 94.12 104 LYS A O 1
ATOM 841 N N . GLU A 1 105 ? 0.109 -0.594 -8.746 1.00 93.69 105 GLU A N 1
ATOM 842 C CA . GLU A 1 105 ? -0.243 -1.380 -7.561 1.00 93.69 105 GLU A CA 1
ATOM 843 C C . GLU A 1 105 ? 0.896 -1.372 -6.530 1.00 93.69 105 GLU A C 1
ATOM 845 O O . GLU A 1 105 ? 0.656 -1.147 -5.345 1.00 93.69 105 GLU A O 1
ATOM 850 N N . HIS A 1 106 ? 2.149 -1.527 -6.972 1.00 93.19 106 HIS A N 1
ATOM 851 C CA . HIS A 1 106 ? 3.322 -1.486 -6.093 1.00 93.19 106 HIS A CA 1
ATOM 852 C C . HIS A 1 106 ? 3.512 -0.106 -5.462 1.00 93.19 106 HIS A C 1
ATOM 854 O O . HIS A 1 106 ? 3.884 -0.027 -4.296 1.00 93.19 106 HIS A O 1
ATOM 860 N N . LYS A 1 107 ? 3.161 0.988 -6.157 1.00 93.25 107 LYS A N 1
ATOM 861 C CA . LYS A 1 107 ? 3.155 2.330 -5.543 1.00 93.25 107 LYS A CA 1
ATOM 862 C C . LYS A 1 107 ? 2.218 2.426 -4.333 1.00 93.25 107 LYS A C 1
ATOM 864 O O . LYS A 1 107 ? 2.463 3.247 -3.455 1.00 93.25 107 LYS A O 1
ATOM 869 N N . LEU A 1 108 ? 1.169 1.604 -4.265 1.00 92.56 108 LEU A N 1
ATOM 870 C CA . LEU A 1 108 ? 0.255 1.538 -3.119 1.00 92.56 108 LEU A CA 1
ATOM 871 C C . LEU A 1 108 ? 0.781 0.655 -1.981 1.00 92.56 108 LEU A C 1
ATOM 873 O O . LEU A 1 108 ? 0.097 0.498 -0.972 1.00 92.56 108 LEU A O 1
ATOM 877 N N . ASN A 1 109 ? 1.954 0.048 -2.110 1.00 92.50 109 ASN A N 1
ATOM 878 C CA . ASN A 1 109 ? 2.571 -0.723 -1.045 1.00 92.50 109 ASN A CA 1
ATOM 879 C C . ASN A 1 109 ? 3.969 -0.172 -0.764 1.00 92.50 109 ASN A C 1
ATOM 881 O O . ASN A 1 109 ? 4.916 -0.444 -1.498 1.00 92.50 109 ASN A O 1
ATOM 885 N N . THR A 1 110 ? 4.107 0.582 0.324 1.00 91.31 110 THR A N 1
ATOM 886 C CA . THR A 1 110 ? 5.377 1.206 0.722 1.00 91.31 110 THR A CA 1
ATOM 887 C C . THR A 1 110 ? 6.485 0.188 0.999 1.00 91.31 110 THR A C 1
ATOM 889 O O . THR A 1 110 ? 7.657 0.543 0.923 1.00 91.31 110 THR A O 1
ATOM 892 N N . LEU A 1 111 ? 6.137 -1.082 1.241 1.00 91.19 111 LEU A N 1
ATOM 893 C CA . LEU A 1 111 ? 7.098 -2.172 1.423 1.00 91.19 111 LEU A CA 1
ATOM 894 C C . LEU A 1 111 ? 7.769 -2.615 0.112 1.00 91.19 111 LEU A C 1
ATOM 896 O O . LEU A 1 111 ? 8.820 -3.242 0.154 1.00 91.19 111 LEU A O 1
ATOM 900 N N . MET A 1 112 ? 7.194 -2.291 -1.052 1.00 87.50 112 MET A N 1
ATOM 901 C CA . MET A 1 112 ? 7.704 -2.706 -2.370 1.00 87.50 112 MET A CA 1
ATOM 902 C C . MET A 1 112 ? 8.632 -1.661 -3.013 1.00 87.50 112 MET A C 1
ATOM 904 O O . MET A 1 112 ? 8.806 -1.637 -4.233 1.00 87.50 112 MET A O 1
ATOM 908 N N . GLY A 1 113 ? 9.219 -0.779 -2.199 1.00 79.75 113 GLY A N 1
ATOM 909 C CA . GLY A 1 113 ? 10.012 0.363 -2.657 1.00 79.75 113 GLY A CA 1
ATOM 910 C C . GLY A 1 113 ? 11.303 0.004 -3.397 1.00 79.75 113 GLY A C 1
ATOM 911 O O . GLY A 1 113 ? 11.706 0.753 -4.275 1.00 79.75 113 GLY A O 1
ATOM 912 N N . GLU A 1 114 ? 11.939 -1.130 -3.102 1.00 80.69 114 GLU A N 1
ATOM 913 C CA . GLU A 1 114 ? 13.143 -1.568 -3.829 1.00 80.69 114 GLU A CA 1
ATOM 914 C C . GLU A 1 114 ? 12.775 -2.222 -5.166 1.00 80.69 114 GLU A C 1
ATOM 916 O O . GLU A 1 114 ? 13.291 -1.846 -6.218 1.00 80.69 114 GLU A O 1
ATOM 921 N N . GLY A 1 115 ? 11.797 -3.135 -5.150 1.00 83.50 115 GLY A N 1
ATOM 922 C CA . GLY A 1 115 ? 11.340 -3.836 -6.354 1.00 83.50 115 GLY A CA 1
ATOM 923 C C . GLY A 1 115 ? 10.737 -2.910 -7.414 1.00 83.50 115 GLY A C 1
ATOM 924 O O . GLY A 1 115 ? 10.794 -3.211 -8.608 1.00 83.50 115 GLY A O 1
ATOM 925 N N . ILE A 1 116 ? 10.193 -1.756 -7.011 1.00 88.44 116 ILE A N 1
ATOM 926 C CA . ILE A 1 116 ? 9.657 -0.779 -7.960 1.00 88.44 116 ILE A CA 1
ATOM 927 C C . ILE A 1 116 ? 10.756 -0.111 -8.795 1.00 88.44 116 ILE A C 1
ATOM 929 O O . ILE A 1 116 ? 10.503 0.199 -9.956 1.00 88.44 116 ILE A O 1
ATOM 933 N N . CYS A 1 117 ? 11.963 0.079 -8.251 1.00 84.88 117 CYS A N 1
ATOM 934 C CA . CYS A 1 117 ? 13.077 0.696 -8.973 1.00 84.88 117 CYS A CA 1
ATOM 935 C C . CYS A 1 117 ? 13.507 -0.193 -10.145 1.00 84.88 117 CYS A C 1
ATOM 937 O O . CYS A 1 117 ? 13.516 0.262 -11.286 1.00 84.88 117 CYS A O 1
ATOM 939 N N . SER A 1 118 ? 13.709 -1.491 -9.891 1.00 86.25 118 SER A N 1
ATOM 940 C CA . SER A 1 118 ? 14.035 -2.469 -10.938 1.00 86.25 118 SER A CA 1
ATOM 941 C C . SER A 1 118 ? 12.923 -2.599 -11.986 1.00 86.25 118 SER A C 1
ATOM 943 O O . SER A 1 118 ? 13.186 -2.762 -13.178 1.00 86.25 118 SER A O 1
ATOM 945 N N . LEU A 1 119 ? 11.658 -2.505 -11.561 1.00 91.00 119 LEU A N 1
ATOM 946 C CA . LEU A 1 119 ? 10.523 -2.522 -12.482 1.00 91.00 119 LEU A CA 1
ATOM 947 C C . LEU A 1 119 ? 10.482 -1.267 -13.367 1.00 91.00 119 LEU A C 1
ATOM 949 O O . LEU A 1 119 ? 10.140 -1.363 -14.547 1.00 91.00 119 LEU A O 1
ATOM 953 N N . VAL A 1 120 ? 10.831 -0.098 -12.823 1.00 90.19 120 VAL A N 1
ATOM 954 C CA . VAL A 1 120 ? 10.901 1.159 -13.578 1.00 90.19 120 VAL A CA 1
ATOM 955 C C . VAL A 1 120 ? 11.972 1.084 -14.661 1.00 90.19 120 VAL A C 1
ATOM 957 O O . VAL A 1 120 ? 11.683 1.494 -15.782 1.00 90.19 120 VAL A O 1
ATOM 960 N N . ASP A 1 121 ? 13.143 0.506 -14.391 1.00 85.88 121 ASP A N 1
ATOM 961 C CA . ASP A 1 121 ? 14.199 0.360 -15.404 1.00 85.88 121 ASP A CA 1
ATOM 962 C C . ASP A 1 121 ? 13.716 -0.442 -16.622 1.00 85.88 121 ASP A C 1
ATOM 964 O O . ASP A 1 121 ? 13.854 0.003 -17.769 1.00 85.88 121 ASP A O 1
ATOM 968 N N . LEU A 1 122 ? 13.039 -1.572 -16.381 1.00 88.69 122 LEU A N 1
ATOM 969 C CA . LEU A 1 122 ? 12.406 -2.368 -17.437 1.00 88.69 122 LEU A CA 1
ATOM 970 C C . LEU A 1 122 ? 11.309 -1.578 -18.170 1.00 88.69 122 LEU A C 1
ATOM 972 O O . LEU A 1 122 ? 11.250 -1.582 -19.401 1.00 88.69 122 LEU A O 1
ATOM 976 N N . LEU A 1 123 ? 10.420 -0.907 -17.433 1.00 91.44 123 LEU A N 1
ATOM 977 C CA . LEU A 1 123 ? 9.300 -0.163 -18.012 1.00 91.44 123 LEU A CA 1
ATOM 978 C C . LEU A 1 123 ? 9.762 1.025 -18.856 1.00 91.44 123 LEU A C 1
ATOM 980 O O . LEU A 1 123 ? 9.162 1.305 -19.892 1.00 91.44 123 LEU A O 1
ATOM 984 N N . VAL A 1 124 ? 10.820 1.715 -18.446 1.00 89.56 124 VAL A N 1
ATOM 985 C CA . VAL A 1 124 ? 11.406 2.832 -19.192 1.00 89.56 124 VAL A CA 1
ATOM 986 C C . VAL A 1 124 ? 12.051 2.324 -20.475 1.00 89.56 124 VAL A C 1
ATOM 988 O O . VAL A 1 124 ? 11.853 2.935 -21.526 1.00 89.56 124 VAL A O 1
ATOM 991 N N . HIS A 1 125 ? 12.753 1.188 -20.415 1.00 85.44 125 HIS A N 1
ATOM 992 C CA . HIS A 1 125 ? 13.316 0.539 -21.598 1.00 85.44 125 HIS A CA 1
ATOM 993 C C . HIS A 1 125 ? 12.219 0.170 -22.608 1.00 85.44 125 HIS A C 1
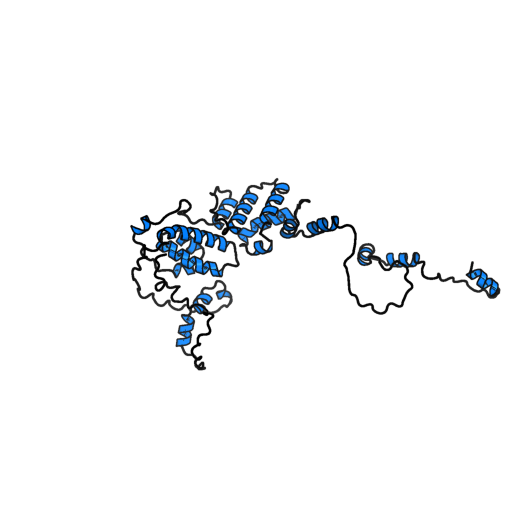ATOM 995 O O . HIS A 1 125 ? 12.253 0.612 -23.756 1.00 85.44 125 HIS A O 1
ATOM 1001 N N . LEU A 1 126 ? 11.171 -0.526 -22.154 1.00 87.81 126 LEU A N 1
ATOM 1002 C CA . LEU A 1 126 ? 10.029 -0.889 -22.996 1.00 87.81 126 LEU A CA 1
ATOM 1003 C C . LEU A 1 126 ? 9.284 0.339 -23.544 1.00 87.81 126 LEU A C 1
ATOM 1005 O O . LEU A 1 126 ? 8.898 0.354 -24.710 1.00 87.81 126 LEU A O 1
ATOM 1009 N N . ALA A 1 127 ? 9.086 1.385 -22.736 1.00 89.25 127 ALA A N 1
ATOM 1010 C CA . ALA A 1 127 ? 8.406 2.604 -23.172 1.00 89.25 127 ALA A CA 1
ATOM 1011 C C . ALA A 1 127 ? 9.206 3.366 -24.238 1.00 89.25 127 ALA A C 1
ATOM 1013 O O . ALA A 1 127 ? 8.613 3.902 -25.175 1.00 89.25 127 ALA A O 1
ATOM 1014 N N . ARG A 1 128 ? 10.541 3.400 -24.119 1.00 85.75 128 ARG A N 1
ATOM 1015 C CA . ARG A 1 128 ? 11.438 3.987 -25.124 1.00 85.75 128 ARG A CA 1
ATOM 1016 C C . ARG A 1 128 ? 11.383 3.218 -26.440 1.00 85.75 128 ARG A C 1
ATOM 1018 O O . ARG A 1 128 ? 11.191 3.838 -27.485 1.00 85.75 128 ARG A O 1
ATOM 1025 N N . ASP A 1 129 ? 11.468 1.894 -26.384 1.00 83.44 129 ASP A N 1
ATOM 1026 C CA . ASP A 1 129 ? 11.436 1.041 -27.576 1.00 83.44 129 ASP A CA 1
ATOM 1027 C C . ASP A 1 129 ? 10.076 1.085 -28.291 1.00 83.44 129 ASP A C 1
ATOM 1029 O O . ASP A 1 129 ? 10.013 1.168 -29.519 1.00 83.44 129 ASP A O 1
ATOM 1033 N N . LEU A 1 130 ? 8.976 1.129 -27.531 1.00 84.44 130 LEU A N 1
ATOM 1034 C CA . LEU A 1 130 ? 7.618 1.329 -28.053 1.00 84.44 130 LEU A CA 1
ATOM 1035 C C . LEU A 1 130 ? 7.321 2.787 -28.460 1.00 84.44 130 LEU A C 1
ATOM 1037 O O . LEU A 1 130 ? 6.231 3.067 -28.959 1.00 84.44 130 LEU A O 1
ATOM 1041 N N . LYS A 1 131 ? 8.264 3.720 -28.261 1.00 86.38 131 LYS A N 1
ATOM 1042 C CA . LYS A 1 131 ? 8.139 5.161 -28.563 1.00 86.38 131 LYS A CA 1
ATOM 1043 C C . LYS A 1 131 ? 6.967 5.849 -27.839 1.00 86.38 131 LYS A C 1
ATOM 1045 O O . LYS A 1 131 ? 6.334 6.761 -28.371 1.00 86.38 131 LYS A O 1
ATOM 1050 N N . LEU A 1 132 ? 6.691 5.446 -26.599 1.00 88.81 132 LEU A N 1
ATOM 1051 C CA . LEU A 1 132 ? 5.607 5.966 -25.759 1.00 88.81 132 LEU A CA 1
ATOM 1052 C C . LEU A 1 132 ? 6.066 7.175 -24.926 1.00 88.81 132 LEU A C 1
ATOM 1054 O O . LEU A 1 132 ? 6.369 7.055 -23.740 1.00 88.81 132 LEU A O 1
ATOM 1058 N N . GLY A 1 133 ? 6.080 8.360 -25.542 1.00 89.50 133 GLY A N 1
ATOM 1059 C CA . GLY A 1 133 ? 6.504 9.614 -24.899 1.00 89.50 133 GLY A CA 1
ATOM 1060 C C . GLY A 1 133 ? 5.815 9.932 -23.558 1.00 89.50 133 GLY A C 1
ATOM 1061 O O . GLY A 1 133 ? 6.524 10.162 -22.577 1.00 89.50 133 GLY A O 1
ATOM 1062 N N . PRO A 1 134 ? 4.467 9.890 -23.463 1.00 92.88 134 PRO A N 1
ATOM 1063 C CA . PRO A 1 134 ? 3.752 10.188 -22.216 1.00 92.88 134 PRO A CA 1
ATOM 1064 C C . PRO A 1 134 ? 4.115 9.251 -21.056 1.00 92.88 134 PRO A C 1
ATOM 1066 O O . PRO A 1 134 ? 4.198 9.679 -19.907 1.00 92.88 134 PRO A O 1
ATOM 1069 N N . TYR A 1 135 ? 4.383 7.974 -21.346 1.00 92.75 135 TYR A N 1
ATOM 1070 C CA . TYR A 1 135 ? 4.781 7.001 -20.328 1.00 92.75 135 TYR A CA 1
ATOM 1071 C C . TYR A 1 135 ? 6.204 7.252 -19.824 1.00 92.75 135 TYR A C 1
ATOM 1073 O O . TYR A 1 135 ? 6.443 7.172 -18.621 1.00 92.75 135 TYR A O 1
ATOM 1081 N N . VAL A 1 136 ? 7.139 7.599 -20.717 1.00 91.44 136 VAL A N 1
ATOM 1082 C CA . VAL A 1 136 ? 8.509 7.963 -20.322 1.00 91.44 136 VAL A CA 1
ATOM 1083 C C . VAL A 1 136 ? 8.505 9.219 -19.447 1.00 91.44 136 VAL A C 1
ATOM 1085 O O . VAL A 1 136 ? 9.169 9.225 -18.412 1.00 91.44 136 VAL A O 1
ATOM 1088 N N . ASP A 1 137 ? 7.722 10.248 -19.804 1.00 91.38 137 ASP A N 1
ATOM 1089 C CA . ASP A 1 137 ? 7.556 11.447 -18.963 1.00 91.38 137 ASP A CA 1
ATOM 1090 C C . ASP A 1 137 ? 6.955 11.094 -17.596 1.00 91.38 137 ASP A C 1
ATOM 1092 O O . ASP A 1 137 ? 7.440 11.552 -16.561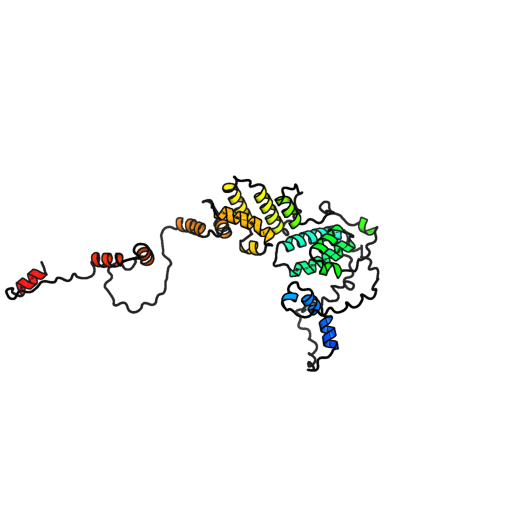 1.00 91.38 137 ASP A O 1
ATOM 1096 N N . HIS A 1 138 ? 5.946 10.216 -17.568 1.00 93.31 138 HIS A N 1
ATOM 1097 C CA . HIS A 1 138 ? 5.339 9.744 -16.323 1.00 93.31 138 HIS A CA 1
ATOM 1098 C C . HIS A 1 138 ? 6.372 9.088 -15.394 1.00 93.31 138 HIS A C 1
ATOM 1100 O O . HIS A 1 138 ? 6.433 9.427 -14.212 1.00 93.31 138 HIS A O 1
ATOM 1106 N N . TYR A 1 139 ? 7.213 8.186 -15.909 1.00 92.44 139 TYR A N 1
ATOM 1107 C CA . TYR A 1 139 ? 8.265 7.557 -15.103 1.00 92.44 139 TYR A CA 1
ATOM 1108 C C . TYR A 1 139 ? 9.361 8.546 -14.700 1.00 92.44 139 TYR A C 1
ATOM 1110 O O . TYR A 1 139 ? 9.869 8.458 -13.587 1.00 92.44 139 TYR A O 1
ATOM 1118 N N . TYR A 1 140 ? 9.688 9.518 -15.556 1.00 91.00 140 TYR A N 1
ATOM 1119 C CA . TYR A 1 140 ? 10.672 10.558 -15.249 1.00 91.00 140 TYR A CA 1
ATOM 1120 C C . TYR A 1 140 ? 10.231 11.445 -14.082 1.00 91.00 140 TYR A C 1
ATOM 1122 O O . TYR A 1 140 ? 11.046 11.788 -13.227 1.00 91.00 140 TYR A O 1
ATOM 1130 N N . ARG A 1 141 ? 8.939 11.788 -14.013 1.00 90.75 141 ARG A N 1
ATOM 1131 C CA . ARG A 1 141 ? 8.373 12.551 -12.889 1.00 90.75 141 ARG A CA 1
ATOM 1132 C C . ARG A 1 141 ? 8.455 11.799 -11.565 1.00 90.75 141 ARG A C 1
ATOM 1134 O O . ARG A 1 141 ? 8.604 12.438 -10.529 1.00 90.75 141 ARG A O 1
ATOM 1141 N N . ASP A 1 142 ? 8.332 10.475 -11.605 1.00 88.69 142 ASP A N 1
ATOM 1142 C CA . ASP A 1 142 ? 8.380 9.630 -10.413 1.00 88.69 142 ASP A CA 1
ATOM 1143 C C . ASP A 1 142 ? 9.828 9.292 -9.995 1.00 88.69 142 ASP A C 1
ATOM 1145 O O . ASP A 1 142 ? 10.138 9.324 -8.807 1.00 88.69 142 ASP A O 1
ATOM 1149 N N . TYR A 1 143 ? 10.721 9.014 -10.954 1.00 87.12 143 TYR A N 1
ATOM 1150 C CA . TYR A 1 143 ? 12.104 8.575 -10.719 1.00 87.12 143 TYR A CA 1
ATOM 1151 C C . TYR A 1 143 ? 13.092 9.233 -11.706 1.00 87.12 143 TYR A C 1
ATOM 1153 O O . TYR A 1 143 ? 13.578 8.588 -12.641 1.00 87.12 143 TYR A O 1
ATOM 1161 N N . PRO A 1 144 ? 13.446 10.517 -11.517 1.00 84.38 144 PRO A N 1
ATOM 1162 C CA . PRO A 1 144 ? 14.238 11.271 -12.492 1.00 84.38 144 PRO A CA 1
ATOM 1163 C C . PRO A 1 144 ? 15.666 10.740 -12.676 1.00 84.38 144 PRO A C 1
ATOM 1165 O O . PRO A 1 144 ? 16.221 10.864 -13.767 1.00 84.38 144 PRO A O 1
ATOM 1168 N N . MET A 1 145 ? 16.264 10.151 -11.634 1.00 78.25 145 MET A N 1
ATOM 1169 C CA . MET A 1 145 ? 17.629 9.612 -11.690 1.00 78.25 145 MET A CA 1
ATOM 1170 C C . MET A 1 145 ? 17.702 8.316 -12.511 1.00 78.25 145 MET A C 1
ATOM 1172 O O . MET A 1 145 ? 18.555 8.209 -13.386 1.00 78.25 145 MET A O 1
ATOM 1176 N N . LEU A 1 146 ? 16.757 7.387 -12.319 1.00 77.94 146 LEU A N 1
ATOM 1177 C CA . LEU A 1 146 ? 16.716 6.094 -13.027 1.00 77.94 146 LEU A CA 1
ATOM 1178 C C . LEU A 1 146 ? 16.486 6.258 -14.539 1.00 77.94 146 LEU A C 1
ATOM 1180 O O . LEU A 1 146 ? 17.124 5.617 -15.376 1.00 77.94 146 LEU A O 1
ATOM 1184 N N . VAL A 1 147 ? 15.606 7.188 -14.921 1.00 78.38 147 VAL A N 1
ATOM 1185 C CA . VAL A 1 147 ? 15.275 7.421 -16.335 1.00 78.38 147 VAL A CA 1
ATOM 1186 C C . VAL A 1 147 ? 16.445 8.030 -17.114 1.00 78.38 147 VAL A C 1
ATOM 1188 O O . VAL A 1 147 ? 16.557 7.809 -18.323 1.00 78.38 147 VAL A O 1
ATOM 1191 N N . ARG A 1 148 ? 17.328 8.794 -16.459 1.00 69.31 148 ARG A N 1
ATOM 1192 C CA . ARG A 1 148 ? 18.496 9.409 -17.113 1.00 69.31 148 ARG A CA 1
ATOM 1193 C C . ARG A 1 148 ? 19.566 8.384 -17.480 1.00 69.31 148 ARG A C 1
ATOM 1195 O O . ARG A 1 148 ? 20.140 8.494 -18.557 1.00 69.31 148 ARG A O 1
ATOM 1202 N N . THR A 1 149 ? 19.781 7.381 -16.636 1.00 61.03 149 THR A N 1
ATOM 1203 C CA . THR A 1 149 ? 20.823 6.357 -16.821 1.00 61.03 149 THR A CA 1
ATOM 1204 C C . THR A 1 149 ? 20.494 5.367 -17.947 1.00 61.03 149 THR A C 1
ATOM 1206 O O . THR A 1 149 ? 21.377 4.815 -18.593 1.00 61.03 149 THR A O 1
ATOM 1209 N N . THR A 1 150 ? 19.215 5.166 -18.258 1.00 60.28 150 THR A N 1
ATOM 1210 C CA . THR A 1 150 ? 18.726 4.125 -19.183 1.00 60.28 150 THR A CA 1
ATOM 1211 C C . THR A 1 150 ? 18.782 4.530 -20.676 1.00 60.28 150 THR A C 1
ATOM 1213 O O . THR A 1 150 ? 17.833 4.333 -21.429 1.00 60.28 150 THR A O 1
ATOM 1216 N N . GLY A 1 151 ? 19.876 5.131 -21.148 1.00 55.22 151 GLY A N 1
ATOM 1217 C CA . GLY A 1 151 ? 19.931 5.897 -22.410 1.00 55.22 151 GLY A CA 1
ATOM 1218 C C . GLY A 1 151 ? 19.886 5.157 -23.764 1.00 55.22 151 GLY A C 1
ATOM 1219 O O . GLY A 1 151 ? 19.849 5.830 -24.793 1.00 55.22 151 GLY A O 1
ATOM 1220 N N . LYS A 1 152 ? 19.867 3.819 -23.834 1.00 62.12 152 LYS A N 1
ATOM 1221 C CA . LYS A 1 152 ? 19.966 3.089 -25.120 1.00 62.12 152 LYS A CA 1
ATOM 1222 C C . LYS A 1 152 ? 18.587 2.672 -25.653 1.00 62.12 152 LYS A C 1
ATOM 1224 O O . LYS A 1 152 ? 17.963 1.766 -25.108 1.00 62.12 152 L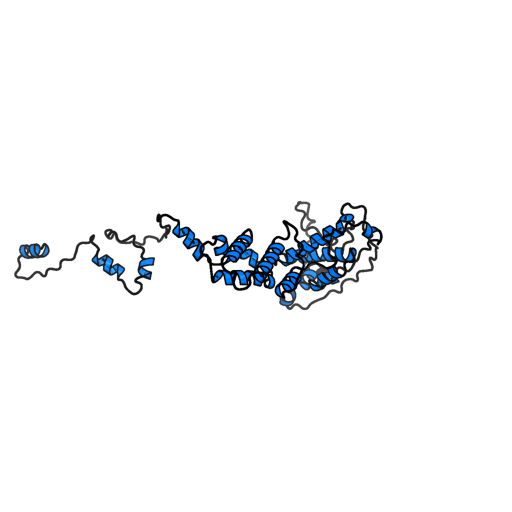YS A O 1
ATOM 1229 N N . VAL A 1 153 ? 18.120 3.334 -26.718 1.00 60.62 153 VAL A N 1
ATOM 1230 C CA . VAL A 1 153 ? 16.894 2.973 -27.461 1.00 60.62 153 VAL A CA 1
ATOM 1231 C C . VAL A 1 153 ? 17.239 1.913 -28.504 1.00 60.62 153 VAL A C 1
ATOM 1233 O O . VAL A 1 153 ? 18.129 2.140 -29.325 1.00 60.62 153 VAL A O 1
ATOM 1236 N N . ARG A 1 154 ? 16.539 0.774 -28.512 1.00 64.12 154 ARG A N 1
ATOM 1237 C CA . ARG A 1 154 ? 16.688 -0.225 -29.578 1.00 64.12 154 ARG A CA 1
ATOM 1238 C C . ARG A 1 154 ? 15.768 0.146 -30.741 1.00 64.12 154 ARG A C 1
ATOM 1240 O O . ARG A 1 154 ? 14.591 0.455 -30.561 1.00 64.12 154 ARG A O 1
ATOM 1247 N N . THR A 1 155 ? 16.303 0.150 -31.959 1.00 59.66 155 THR A N 1
ATOM 1248 C CA . THR A 1 155 ? 15.536 0.547 -33.146 1.00 59.66 155 THR A CA 1
ATOM 1249 C C . THR A 1 155 ? 14.590 -0.583 -33.548 1.00 59.66 155 THR A C 1
ATOM 1251 O O . THR A 1 155 ? 14.993 -1.536 -34.211 1.00 59.66 155 THR A O 1
ATOM 1254 N N . ILE A 1 156 ? 13.316 -0.477 -33.164 1.00 62.19 156 ILE A N 1
ATOM 1255 C CA . ILE A 1 156 ? 12.253 -1.303 -33.747 1.00 62.19 156 ILE A CA 1
ATOM 1256 C C . ILE A 1 156 ? 11.892 -0.712 -35.113 1.00 62.19 156 ILE A C 1
ATOM 1258 O O . ILE A 1 156 ? 11.520 0.464 -35.218 1.00 62.19 156 ILE A O 1
ATOM 1262 N N . ASP A 1 157 ? 12.029 -1.527 -36.158 1.00 59.44 157 ASP A N 1
ATOM 1263 C CA . ASP A 1 157 ? 11.724 -1.133 -37.529 1.00 59.44 157 ASP A CA 1
ATOM 1264 C C . ASP A 1 157 ? 10.227 -0.808 -37.679 1.00 59.44 157 ASP A C 1
ATOM 1266 O O . ASP A 1 157 ? 9.356 -1.517 -37.171 1.00 59.44 157 ASP A O 1
ATOM 1270 N N . GLN A 1 158 ? 9.901 0.290 -38.357 1.00 55.16 158 GLN A N 1
ATOM 1271 C CA . GLN A 1 158 ? 8.567 0.910 -38.305 1.00 55.16 158 GLN A CA 1
ATOM 1272 C C . GLN A 1 158 ? 7.469 0.041 -38.958 1.00 55.16 158 GLN A C 1
ATOM 1274 O O . GLN A 1 158 ? 6.284 0.193 -38.657 1.00 55.16 158 GLN A O 1
ATOM 1279 N N . GLY A 1 159 ? 7.864 -0.917 -39.808 1.00 55.50 159 GLY A N 1
ATOM 1280 C CA . GLY A 1 159 ? 6.982 -1.941 -40.378 1.00 55.50 159 GLY A CA 1
ATOM 1281 C C . GLY A 1 159 ? 6.663 -3.107 -39.431 1.00 55.50 159 GLY A C 1
ATOM 1282 O O . GLY A 1 159 ? 5.619 -3.734 -39.575 1.00 55.50 159 GLY A O 1
ATOM 1283 N N . GLN A 1 160 ? 7.511 -3.371 -38.434 1.00 58.09 160 GLN A N 1
ATOM 1284 C CA . GLN A 1 160 ? 7.359 -4.459 -37.456 1.00 58.09 160 GLN A CA 1
ATOM 1285 C C . GLN A 1 160 ? 6.393 -4.083 -36.319 1.00 58.09 160 GLN A C 1
ATOM 1287 O O . GLN A 1 160 ? 5.650 -4.926 -35.819 1.00 58.09 160 GLN A O 1
ATOM 1292 N N . THR A 1 161 ? 6.324 -2.795 -35.964 1.00 59.16 161 THR A N 1
ATOM 1293 C CA . THR A 1 161 ? 5.347 -2.254 -35.000 1.00 59.16 161 THR A CA 1
ATOM 1294 C C . THR A 1 161 ? 3.893 -2.416 -35.449 1.00 59.16 161 THR A C 1
ATOM 1296 O O . THR A 1 161 ? 3.011 -2.541 -34.608 1.00 59.16 161 THR A O 1
ATOM 1299 N N . GLY A 1 162 ? 3.627 -2.470 -36.760 1.00 61.25 162 GLY A N 1
ATOM 1300 C CA . GLY A 1 162 ? 2.273 -2.664 -37.295 1.00 61.25 162 GLY A CA 1
ATOM 1301 C C . GLY A 1 162 ? 1.691 -4.065 -37.060 1.00 61.25 162 GLY A C 1
ATOM 1302 O O . GLY A 1 162 ? 0.477 -4.234 -37.134 1.00 61.25 162 GLY A O 1
ATOM 1303 N N . PHE A 1 163 ? 2.534 -5.058 -36.755 1.00 64.00 163 PHE A N 1
ATOM 1304 C CA . PHE A 1 163 ? 2.115 -6.433 -36.453 1.00 64.00 163 PHE A CA 1
ATOM 1305 C C . PHE A 1 163 ? 1.892 -6.684 -34.955 1.00 64.00 163 PHE A C 1
ATOM 1307 O O . PHE A 1 163 ? 1.455 -7.771 -34.570 1.00 64.00 163 PHE A O 1
ATOM 1314 N N . MET A 1 164 ? 2.201 -5.708 -34.096 1.00 75.44 164 MET A N 1
ATOM 1315 C CA . MET A 1 164 ? 2.006 -5.840 -32.656 1.00 75.44 164 MET A CA 1
ATOM 1316 C C . MET A 1 164 ? 0.530 -5.675 -32.294 1.00 75.44 164 MET A C 1
ATOM 1318 O O . MET A 1 164 ? -0.167 -4.781 -32.776 1.00 75.44 164 MET A O 1
ATOM 1322 N N . HIS A 1 165 ? 0.040 -6.543 -31.414 1.00 78.25 165 HIS A N 1
ATOM 1323 C CA . HIS A 1 165 ? -1.334 -6.495 -30.950 1.00 78.25 165 HIS A CA 1
ATOM 1324 C C . HIS A 1 165 ? -1.484 -5.407 -29.880 1.00 78.25 165 HIS A C 1
ATOM 1326 O O . HIS A 1 165 ? -1.092 -5.592 -28.724 1.00 78.25 165 HIS A O 1
ATOM 1332 N N . HIS A 1 166 ? -2.098 -4.286 -30.255 1.00 79.56 166 HIS A N 1
ATOM 1333 C CA . HIS A 1 166 ? -2.521 -3.244 -29.323 1.00 79.56 166 HIS A CA 1
ATOM 1334 C C . HIS A 1 166 ? -3.942 -3.545 -28.830 1.00 79.56 166 HIS A C 1
ATOM 1336 O O . HIS A 1 166 ? -4.891 -3.463 -29.613 1.00 79.56 166 HIS A O 1
ATOM 1342 N N . PRO A 1 167 ? -4.121 -3.934 -27.558 1.00 81.50 167 PRO A N 1
ATOM 1343 C CA . PRO A 1 167 ? -5.440 -4.259 -27.041 1.00 81.50 167 PRO A CA 1
ATOM 1344 C C . PRO A 1 167 ? -6.286 -2.992 -26.850 1.00 81.50 167 PRO A C 1
ATOM 1346 O O . PRO A 1 167 ? -5.757 -1.909 -26.623 1.00 81.50 167 PRO A O 1
ATOM 1349 N N . SER A 1 168 ? -7.613 -3.132 -26.860 1.00 82.69 168 SER A N 1
ATOM 1350 C CA . SER A 1 168 ? -8.555 -2.011 -26.692 1.00 82.69 168 SER A CA 1
ATOM 1351 C C . SER A 1 168 ? -8.459 -1.299 -25.338 1.00 82.69 168 SER A C 1
ATOM 1353 O O . SER A 1 168 ? -8.849 -0.142 -25.225 1.00 82.69 168 SER A O 1
ATOM 1355 N N . PHE A 1 169 ? -7.943 -1.981 -24.315 1.00 84.50 169 PHE A N 1
ATOM 1356 C CA . PHE A 1 169 ? -7.699 -1.404 -22.992 1.00 84.50 169 PHE A CA 1
ATOM 1357 C C . PHE A 1 169 ? -6.382 -0.619 -22.901 1.00 84.50 169 PHE A C 1
ATOM 1359 O O . PHE A 1 169 ? -6.130 0.012 -21.879 1.00 84.50 169 PHE A O 1
ATOM 1366 N N . PHE A 1 170 ? -5.533 -0.661 -23.933 1.00 86.50 170 PHE A N 1
ATOM 1367 C CA . PHE A 1 170 ? -4.290 0.101 -23.969 1.00 86.50 170 PHE A CA 1
ATOM 1368 C C . PHE A 1 170 ? -4.589 1.583 -24.199 1.00 86.50 170 PHE A C 1
ATOM 1370 O O . PHE A 1 170 ? -5.144 1.962 -25.231 1.00 86.50 170 PHE A O 1
ATOM 1377 N N . THR A 1 171 ? -4.188 2.432 -23.258 1.00 88.00 171 THR A N 1
ATOM 1378 C CA . THR A 1 171 ? -4.381 3.882 -23.345 1.00 88.00 171 THR A CA 1
ATOM 1379 C C . THR A 1 171 ? -3.095 4.586 -23.771 1.00 88.00 171 THR A C 1
ATOM 1381 O O . THR A 1 171 ? -1.997 4.202 -23.364 1.00 88.00 171 THR A O 1
ATOM 1384 N N . SER A 1 172 ? -3.221 5.646 -24.575 1.00 84.88 172 SER A N 1
ATOM 1385 C CA . SER A 1 172 ? -2.085 6.500 -24.961 1.00 84.88 172 SER A CA 1
ATOM 1386 C C . SER A 1 172 ? -1.530 7.300 -23.781 1.00 84.88 172 SER A C 1
ATOM 1388 O O . SER A 1 172 ? -0.327 7.535 -23.710 1.00 84.88 172 SER A O 1
ATOM 1390 N N . GLU A 1 173 ? -2.408 7.686 -22.855 1.00 89.38 173 GLU A N 1
ATOM 1391 C CA . GLU A 1 173 ? -2.057 8.336 -21.595 1.00 89.38 173 GLU A CA 1
ATOM 1392 C C . GLU A 1 173 ? -1.868 7.290 -20.483 1.00 89.38 173 GLU A C 1
ATOM 1394 O O . GLU A 1 173 ? -2.676 6.357 -20.388 1.00 89.38 173 GLU A O 1
ATOM 1399 N N . PRO A 1 174 ? -0.836 7.425 -19.632 1.00 92.44 174 PRO A N 1
ATOM 1400 C CA . PRO A 1 174 ? -0.548 6.469 -18.570 1.00 92.44 174 PRO A CA 1
ATOM 1401 C C . PRO A 1 174 ? -1.583 6.558 -17.436 1.00 92.44 174 PRO A C 1
ATOM 1403 O O . PRO A 1 174 ? -1.708 7.610 -16.800 1.00 92.44 174 PRO A O 1
ATOM 1406 N N . PRO A 1 175 ? -2.305 5.470 -17.104 1.00 92.50 175 PRO A N 1
ATOM 1407 C CA . PRO A 1 175 ? -3.247 5.483 -15.992 1.00 92.50 175 PRO A CA 1
ATOM 1408 C C . PRO A 1 175 ? -2.504 5.668 -14.664 1.00 92.50 175 PRO A C 1
ATOM 1410 O O . PRO A 1 175 ? -1.619 4.899 -14.300 1.00 92.50 175 PRO A O 1
ATOM 1413 N N . SER A 1 176 ? -2.859 6.697 -13.897 1.00 93.25 176 SER A N 1
ATOM 1414 C CA . SER A 1 176 ? -2.209 6.995 -12.620 1.00 93.25 176 SER A CA 1
ATOM 1415 C C . SER A 1 176 ? -3.226 7.070 -11.496 1.00 93.25 176 SER A C 1
ATOM 1417 O O . SER A 1 176 ? -4.041 7.990 -11.464 1.00 93.25 176 SER A O 1
ATOM 1419 N N . ILE A 1 177 ? -3.153 6.130 -10.545 1.00 92.00 177 ILE A N 1
ATOM 1420 C CA . ILE A 1 177 ? -4.083 6.107 -9.412 1.00 92.00 177 ILE A CA 1
ATOM 1421 C C . ILE A 1 177 ? -4.008 7.401 -8.595 1.00 92.00 177 ILE A C 1
ATOM 1423 O O . ILE A 1 177 ? -5.037 7.942 -8.226 1.00 92.00 177 ILE A O 1
ATOM 1427 N N . TYR A 1 178 ? -2.823 7.984 -8.400 1.00 92.00 178 TYR A N 1
ATOM 1428 C CA . TYR A 1 178 ? -2.683 9.249 -7.669 1.00 92.00 178 TYR A CA 1
ATOM 1429 C C . TYR A 1 178 ? -3.376 10.424 -8.360 1.00 92.00 178 TYR A C 1
ATOM 1431 O O . TYR A 1 178 ? -4.047 11.217 -7.701 1.00 92.00 178 TYR A O 1
ATOM 1439 N N . GLN A 1 179 ? -3.246 10.526 -9.686 1.00 91.75 179 GLN A N 1
ATOM 1440 C CA . GLN A 1 179 ? -3.959 11.553 -10.449 1.00 91.75 179 GLN A CA 1
ATOM 1441 C C . GLN A 1 179 ? -5.462 11.290 -10.414 1.00 91.75 179 GLN A C 1
ATOM 1443 O O . GLN A 1 179 ? -6.228 12.211 -10.155 1.00 91.75 179 GLN A O 1
ATOM 1448 N N . TRP A 1 180 ? -5.875 10.034 -10.601 1.00 91.81 180 TRP A N 1
ATOM 1449 C CA . TRP A 1 180 ? -7.275 9.630 -10.536 1.00 91.81 180 TRP A CA 1
ATOM 1450 C C . TRP A 1 180 ? -7.903 10.011 -9.190 1.00 91.81 180 TRP A C 1
ATOM 1452 O O . TRP A 1 180 ? -8.917 10.699 -9.171 1.00 91.81 180 TRP A O 1
ATOM 1462 N N . VAL A 1 181 ? -7.258 9.672 -8.070 1.00 90.81 181 VAL A N 1
ATOM 1463 C CA . VAL A 1 181 ? -7.697 10.050 -6.718 1.00 90.81 181 VAL A CA 1
ATOM 1464 C C . VAL A 1 181 ? -7.780 11.567 -6.562 1.00 90.81 181 VAL A C 1
ATOM 1466 O O . VAL A 1 181 ? -8.793 12.076 -6.092 1.00 90.81 181 VAL A O 1
ATOM 1469 N N . SER A 1 182 ? -6.753 12.304 -6.997 1.00 91.12 182 SER A N 1
ATOM 1470 C CA . SER A 1 182 ? -6.736 13.767 -6.898 1.00 91.12 182 SER A CA 1
ATOM 1471 C C . SER A 1 182 ? -7.885 14.422 -7.668 1.00 91.12 182 SER A C 1
ATOM 1473 O O . SER A 1 182 ? -8.547 15.307 -7.133 1.00 91.12 182 SER A O 1
ATOM 1475 N N . PHE A 1 183 ? -8.150 13.979 -8.899 1.00 89.56 183 PHE A N 1
ATOM 1476 C CA . PHE A 1 183 ? -9.243 14.503 -9.717 1.00 89.56 183 PHE A CA 1
ATOM 1477 C C . PHE A 1 183 ? -10.615 14.134 -9.153 1.00 89.56 183 PHE A C 1
ATOM 1479 O O . PHE A 1 183 ? -11.498 14.987 -9.090 1.00 89.56 183 PHE A O 1
ATOM 1486 N N . ARG A 1 184 ? -10.782 12.897 -8.666 1.00 87.81 184 ARG A N 1
ATOM 1487 C CA . ARG A 1 184 ? -12.033 12.465 -8.028 1.00 87.81 184 ARG A CA 1
ATOM 1488 C C . ARG A 1 184 ? -12.341 13.298 -6.787 1.00 87.81 184 ARG A C 1
ATOM 1490 O O . ARG A 1 184 ? -13.456 13.790 -6.671 1.00 87.81 184 ARG A O 1
ATOM 1497 N N . LEU A 1 185 ? -11.358 13.535 -5.917 1.00 85.44 185 LEU A N 1
ATOM 1498 C CA . LEU A 1 185 ? -11.533 14.377 -4.725 1.00 85.44 185 LEU A CA 1
ATOM 1499 C C . LEU A 1 185 ? -11.823 15.850 -5.061 1.00 85.44 185 LEU A C 1
ATOM 1501 O O . LEU A 1 185 ? -12.483 16.531 -4.285 1.00 85.44 185 LEU A O 1
ATOM 1505 N N . LYS A 1 186 ? -11.369 16.347 -6.218 1.00 88.00 186 LYS A N 1
ATOM 1506 C CA . LYS A 1 186 ? -11.707 17.693 -6.720 1.00 88.00 186 LYS A CA 1
ATOM 1507 C C . LYS A 1 186 ? -13.106 17.790 -7.344 1.00 88.00 186 LYS A C 1
ATOM 1509 O O . LYS A 1 186 ? -13.512 18.883 -7.725 1.00 88.00 186 LYS A O 1
ATOM 1514 N N . GLY A 1 187 ? -13.832 16.677 -7.465 1.00 83.25 187 GLY A N 1
ATOM 1515 C CA . GLY A 1 187 ? -15.152 16.627 -8.099 1.00 83.25 187 GLY A CA 1
ATOM 1516 C C . GLY A 1 187 ? -15.113 16.561 -9.630 1.00 83.25 187 GLY A C 1
ATOM 1517 O O . GLY A 1 187 ? -16.134 16.778 -10.279 1.00 83.25 187 GLY A O 1
ATOM 1518 N N . GLU A 1 188 ? -13.959 16.258 -10.231 1.00 84.94 188 GLU A N 1
ATOM 1519 C CA . GLU A 1 188 ? -13.835 16.131 -11.683 1.00 84.94 188 GLU A CA 1
ATOM 1520 C C . GLU A 1 188 ? -14.284 14.738 -12.169 1.00 84.94 188 GLU A C 1
ATOM 1522 O O . GLU A 1 188 ? -13.971 13.693 -11.583 1.00 84.94 188 GLU A O 1
ATOM 1527 N N . GLY A 1 189 ? -15.038 14.715 -13.272 1.00 75.50 189 GLY A N 1
ATOM 1528 C CA . GLY A 1 189 ? -15.548 13.492 -13.887 1.00 75.50 189 GLY A CA 1
ATOM 1529 C C . GLY A 1 189 ? -14.450 12.710 -14.607 1.00 75.50 189 GLY A C 1
ATOM 1530 O O . GLY A 1 189 ? -14.145 12.992 -15.760 1.00 75.50 189 GLY A O 1
ATOM 1531 N N . MET A 1 190 ? -13.884 11.706 -13.937 1.00 79.62 190 MET A N 1
ATOM 1532 C CA . MET A 1 190 ? -12.874 10.806 -14.509 1.00 79.62 190 MET A CA 1
ATOM 1533 C C . MET A 1 190 ? -13.468 9.461 -14.955 1.00 79.62 190 MET A C 1
ATOM 1535 O O . MET A 1 190 ? -14.396 8.966 -14.305 1.00 79.62 190 MET A O 1
ATOM 1539 N N . PRO A 1 191 ? -12.912 8.826 -16.009 1.00 83.75 191 PRO A N 1
ATOM 1540 C CA . PRO A 1 191 ? -13.283 7.466 -16.386 1.00 83.75 191 PRO A CA 1
ATOM 1541 C C . PRO A 1 191 ? -12.924 6.452 -15.280 1.00 83.75 191 PRO A C 1
ATOM 1543 O O . PRO A 1 191 ? -12.078 6.736 -14.419 1.00 83.75 191 PRO A O 1
ATOM 1546 N N . PRO A 1 192 ? -13.546 5.258 -15.290 1.00 86.25 192 PRO A N 1
ATOM 1547 C CA . PRO A 1 192 ? -13.180 4.172 -14.386 1.00 86.25 192 PRO A CA 1
ATOM 1548 C C . PRO A 1 192 ? -11.693 3.818 -14.500 1.00 86.25 192 PRO A C 1
ATOM 1550 O O . PRO A 1 192 ? -11.148 3.742 -15.602 1.00 86.25 192 PRO A O 1
ATOM 1553 N N . TYR A 1 193 ? -11.041 3.597 -13.359 1.00 89.81 193 TYR A N 1
ATOM 1554 C CA . TYR A 1 193 ? -9.639 3.191 -13.325 1.00 89.81 193 TYR A CA 1
ATOM 1555 C C . TYR A 1 193 ? -9.487 1.738 -13.823 1.00 89.81 193 TYR A C 1
ATOM 1557 O O . TYR A 1 193 ? -10.286 0.885 -13.423 1.00 89.81 193 TYR A O 1
ATOM 1565 N N . PRO A 1 194 ? -8.495 1.425 -14.679 1.00 91.31 194 PRO A N 1
ATOM 1566 C CA . PRO A 1 194 ? -8.276 0.065 -15.167 1.00 91.31 194 PRO A CA 1
ATOM 1567 C C . PRO A 1 194 ? -7.915 -0.888 -14.020 1.00 91.31 194 PRO A C 1
ATOM 1569 O O . PRO A 1 194 ? -7.021 -0.610 -13.223 1.00 91.31 194 PRO A O 1
ATOM 1572 N N . TYR A 1 195 ? -8.595 -2.033 -13.955 1.00 90.56 195 TYR A N 1
ATOM 1573 C CA . TYR A 1 195 ? -8.421 -3.036 -12.903 1.00 90.56 195 TYR A CA 1
ATOM 1574 C C . TYR A 1 195 ? -8.048 -4.391 -13.499 1.00 90.56 195 TYR A C 1
ATOM 1576 O O . TYR A 1 195 ? -8.713 -4.881 -14.413 1.00 90.56 195 TYR A O 1
ATOM 1584 N N . LEU A 1 196 ? -6.995 -4.995 -12.945 1.00 90.56 196 LEU A N 1
ATOM 1585 C CA . LEU A 1 196 ? -6.561 -6.349 -13.263 1.00 90.56 196 LEU A CA 1
ATOM 1586 C C . LEU A 1 196 ? -6.954 -7.301 -12.115 1.00 90.56 196 LEU A C 1
ATOM 1588 O O . LEU A 1 196 ? -6.369 -7.199 -11.030 1.00 90.56 196 LEU A O 1
ATOM 1592 N N . PRO A 1 197 ? -7.925 -8.212 -12.329 1.00 88.62 197 PRO A N 1
ATOM 1593 C CA . PRO A 1 197 ? -8.403 -9.119 -11.288 1.00 88.62 197 PRO A CA 1
ATOM 1594 C C . PRO A 1 197 ? -7.300 -10.013 -10.718 1.00 88.62 197 PRO A C 1
ATOM 1596 O O . PRO A 1 197 ? -6.522 -10.592 -11.475 1.00 88.62 197 PRO A O 1
ATOM 1599 N N . GLY A 1 198 ? -7.246 -10.141 -9.390 1.00 86.75 198 GLY A N 1
ATOM 1600 C CA . GLY A 1 198 ? -6.294 -11.001 -8.682 1.00 86.75 198 GLY A CA 1
ATOM 1601 C C . GLY A 1 198 ? -4.904 -10.396 -8.475 1.00 86.75 198 GLY A C 1
ATOM 1602 O O . GLY A 1 198 ? -4.096 -10.990 -7.768 1.00 86.75 198 GLY A O 1
ATOM 1603 N N . ILE A 1 199 ? -4.620 -9.227 -9.062 1.00 88.81 199 ILE A N 1
ATOM 1604 C CA . ILE A 1 199 ? -3.341 -8.516 -8.906 1.00 88.81 199 ILE A CA 1
ATOM 1605 C C . ILE A 1 199 ? -3.575 -7.131 -8.298 1.00 88.81 199 ILE A C 1
ATOM 1607 O O . ILE A 1 199 ? -2.951 -6.788 -7.301 1.00 88.81 199 ILE A O 1
ATOM 1611 N N . CYS A 1 200 ? -4.491 -6.340 -8.866 1.00 90.25 200 CYS A N 1
ATOM 1612 C CA . CYS A 1 200 ? -4.714 -4.943 -8.479 1.00 90.25 200 CYS A CA 1
ATOM 1613 C C . CYS A 1 200 ? -5.747 -4.777 -7.346 1.00 90.25 200 CYS A C 1
ATOM 1615 O O . CYS A 1 200 ? -6.626 -3.911 -7.424 1.00 90.25 200 CYS A O 1
ATOM 1617 N N . GLU A 1 201 ? -5.699 -5.627 -6.318 1.00 89.19 201 GLU A N 1
ATOM 1618 C CA . GLU A 1 201 ? -6.702 -5.622 -5.243 1.00 89.19 201 GLU A CA 1
ATOM 1619 C C . GLU A 1 201 ? -6.605 -4.375 -4.351 1.00 89.19 201 GLU A C 1
ATOM 1621 O O . GLU A 1 201 ? -7.636 -3.840 -3.940 1.00 89.19 201 GLU A O 1
ATOM 1626 N N . ARG A 1 202 ? -5.403 -3.825 -4.117 1.00 89.31 202 ARG A N 1
ATOM 1627 C CA . ARG A 1 202 ? -5.241 -2.581 -3.342 1.00 89.31 202 ARG A CA 1
ATOM 1628 C C . ARG A 1 202 ? -5.715 -1.378 -4.142 1.00 89.31 202 ARG A C 1
ATOM 1630 O O . ARG A 1 202 ? -6.391 -0.517 -3.586 1.00 89.31 202 ARG A O 1
ATOM 1637 N N . SER A 1 203 ? -5.423 -1.325 -5.444 1.00 91.44 203 SER A N 1
ATOM 1638 C CA . SER A 1 203 ? -5.959 -0.280 -6.329 1.00 91.44 203 SER A CA 1
ATOM 1639 C C . SER A 1 203 ? -7.485 -0.297 -6.351 1.00 91.44 203 SER A C 1
ATOM 1641 O O . SER A 1 203 ? -8.113 0.758 -6.256 1.00 91.44 203 SER A O 1
ATOM 1643 N N . ARG A 1 204 ? -8.089 -1.491 -6.433 1.00 88.75 204 ARG A N 1
ATOM 1644 C CA . ARG A 1 204 ? -9.543 -1.670 -6.349 1.00 88.75 204 ARG A CA 1
ATOM 1645 C C . ARG A 1 204 ? -10.087 -1.172 -5.015 1.00 88.75 204 ARG A C 1
ATOM 1647 O O . ARG A 1 204 ? -11.063 -0.427 -5.021 1.00 88.75 204 ARG A O 1
ATOM 1654 N N . LEU A 1 205 ? -9.461 -1.561 -3.905 1.00 86.50 205 LEU A N 1
ATOM 1655 C CA . LEU A 1 205 ? -9.854 -1.119 -2.571 1.00 86.50 205 LEU A CA 1
ATOM 1656 C C . LEU A 1 205 ? -9.841 0.406 -2.492 1.00 86.50 205 LEU A C 1
ATOM 1658 O O . LEU A 1 205 ? -10.875 0.998 -2.218 1.00 86.50 205 LEU A O 1
ATOM 1662 N N . VAL A 1 206 ? -8.722 1.045 -2.839 1.00 89.00 206 VAL A N 1
ATOM 1663 C CA . VAL A 1 206 ? -8.574 2.509 -2.817 1.00 89.00 206 VAL A CA 1
ATOM 1664 C C . VAL A 1 206 ? -9.615 3.203 -3.701 1.00 89.00 206 VAL A C 1
ATOM 1666 O O . VAL A 1 206 ? -10.225 4.188 -3.285 1.00 89.00 206 VAL A O 1
ATOM 1669 N N . ALA A 1 207 ? -9.846 2.697 -4.915 1.00 88.12 207 ALA A N 1
ATOM 1670 C CA . ALA A 1 207 ? -10.815 3.283 -5.834 1.00 88.12 207 ALA A CA 1
ATOM 1671 C C . ALA A 1 207 ? -12.253 3.199 -5.297 1.00 88.12 207 ALA A C 1
ATOM 1673 O O . ALA A 1 207 ? -12.987 4.188 -5.361 1.00 88.12 207 ALA A O 1
ATOM 1674 N N . LEU A 1 208 ? -12.641 2.047 -4.737 1.00 83.12 208 LEU A N 1
ATOM 1675 C CA . LEU A 1 208 ? -13.939 1.860 -4.087 1.00 83.12 208 LEU A CA 1
ATOM 1676 C C . LEU A 1 208 ? -14.069 2.749 -2.850 1.00 83.12 208 LEU A C 1
ATOM 1678 O O . LEU A 1 208 ? -15.103 3.389 -2.669 1.00 83.12 208 LEU A O 1
ATOM 1682 N N . SER A 1 209 ? -13.004 2.854 -2.054 1.00 80.69 209 SER A N 1
ATOM 1683 C CA . SER A 1 209 ? -12.978 3.683 -0.856 1.00 80.69 209 SER A CA 1
ATOM 1684 C C . SER A 1 209 ? -13.270 5.142 -1.136 1.00 80.69 209 SER A C 1
ATOM 1686 O O . SER A 1 209 ? -14.093 5.760 -0.470 1.00 80.69 209 SER A O 1
ATOM 1688 N N . ILE A 1 210 ? -12.623 5.685 -2.160 1.00 83.88 210 ILE A N 1
ATOM 1689 C CA . ILE A 1 210 ? -12.773 7.090 -2.528 1.00 83.88 210 ILE A CA 1
ATOM 1690 C C . ILE A 1 210 ? -14.111 7.334 -3.217 1.00 83.88 210 ILE A C 1
ATOM 1692 O O . ILE A 1 210 ? -14.738 8.362 -2.983 1.00 83.88 210 ILE A O 1
ATOM 1696 N N . ALA A 1 211 ? -14.579 6.395 -4.046 1.00 80.44 211 ALA A N 1
ATOM 1697 C CA . ALA A 1 211 ? -15.901 6.501 -4.650 1.00 80.44 211 ALA A CA 1
ATOM 1698 C C . ALA A 1 211 ? -17.001 6.583 -3.582 1.00 80.44 211 ALA A C 1
ATOM 1700 O O . ALA A 1 211 ? -17.893 7.414 -3.716 1.00 80.44 211 ALA A O 1
ATOM 1701 N N . LEU A 1 212 ? -16.905 5.776 -2.523 1.00 73.25 212 LEU A N 1
ATOM 1702 C CA . LEU A 1 212 ? -17.863 5.780 -1.417 1.00 73.25 212 LEU A CA 1
ATOM 1703 C C . LEU A 1 212 ? -17.712 7.001 -0.513 1.00 73.25 212 LEU A C 1
ATOM 1705 O O . LEU A 1 212 ? -18.720 7.577 -0.124 1.00 73.25 212 LEU A O 1
ATOM 1709 N N . TYR A 1 213 ? -16.481 7.450 -0.260 1.00 76.19 213 TYR A N 1
ATOM 1710 C CA . TYR A 1 213 ? -16.229 8.697 0.464 1.00 76.19 213 TYR A CA 1
ATOM 1711 C C . TYR A 1 213 ? -16.882 9.907 -0.215 1.00 76.19 213 TYR A C 1
ATOM 1713 O O . TYR A 1 213 ? -17.479 10.738 0.452 1.00 76.19 213 TYR A O 1
ATOM 1721 N N . ILE A 1 214 ? -16.795 9.995 -1.547 1.00 76.00 214 ILE A N 1
ATOM 1722 C CA . ILE A 1 214 ? -17.348 11.121 -2.317 1.00 76.00 214 ILE A CA 1
ATOM 1723 C C . ILE A 1 214 ? -18.867 10.991 -2.516 1.00 76.00 214 ILE A C 1
ATOM 1725 O O . ILE A 1 214 ? -19.557 12.004 -2.557 1.00 76.00 214 ILE A O 1
ATOM 1729 N N . LEU A 1 215 ? -19.402 9.772 -2.680 1.00 66.81 215 LEU A N 1
ATOM 1730 C CA . LEU A 1 215 ? -20.855 9.561 -2.785 1.00 66.81 215 LEU A CA 1
ATOM 1731 C C . LEU A 1 215 ? -21.581 9.750 -1.443 1.00 66.81 215 LEU A C 1
ATOM 1733 O O . LEU A 1 215 ? -22.780 10.023 -1.447 1.00 66.81 215 LEU A O 1
ATOM 1737 N N . GLY A 1 216 ? -20.885 9.577 -0.318 1.00 60.12 216 GLY A N 1
ATOM 1738 C CA . GLY A 1 216 ? -21.432 9.715 1.028 1.00 60.12 216 GLY A CA 1
ATOM 1739 C C . GLY A 1 216 ? -21.551 11.172 1.473 1.00 60.12 216 GLY A C 1
ATOM 1740 O O . GLY A 1 216 ? -20.802 11.608 2.337 1.00 60.12 216 GLY A O 1
ATOM 1741 N N . ASP A 1 217 ? -22.494 11.921 0.904 1.00 45.66 217 ASP A N 1
ATOM 1742 C CA . ASP A 1 217 ? -22.793 13.295 1.331 1.00 45.66 217 ASP A CA 1
ATOM 1743 C C . ASP A 1 217 ? -23.689 13.296 2.596 1.00 45.66 217 ASP A C 1
ATOM 1745 O O . ASP A 1 217 ? -24.797 12.754 2.576 1.00 45.66 217 ASP A O 1
ATOM 1749 N N . GLU A 1 218 ? -23.163 13.854 3.699 1.00 50.50 218 GLU A N 1
ATOM 1750 C CA . GLU A 1 218 ? -23.751 14.356 4.974 1.00 50.50 218 GLU A CA 1
ATOM 1751 C C . GLU A 1 218 ? -24.882 13.582 5.714 1.00 50.50 218 GLU A C 1
ATOM 1753 O O . GLU A 1 218 ? -25.256 13.954 6.825 1.00 50.50 218 GLU A O 1
ATOM 1758 N N . SER A 1 219 ? -25.420 12.480 5.186 1.00 49.38 219 SER A N 1
ATOM 1759 C CA . SER A 1 219 ? -26.545 11.725 5.783 1.00 49.38 219 SER A CA 1
ATOM 1760 C C . SER A 1 219 ? -26.349 10.201 5.840 1.00 49.38 219 SER A C 1
ATOM 1762 O O . SER A 1 219 ? -27.177 9.496 6.412 1.00 49.38 219 SER A O 1
ATOM 1764 N N . PHE A 1 220 ? -25.233 9.691 5.307 1.00 49.09 220 PHE A N 1
ATOM 1765 C CA . PHE A 1 220 ? -25.008 8.268 4.993 1.00 49.09 220 PHE A CA 1
ATOM 1766 C C . PHE A 1 220 ? -24.146 7.483 6.006 1.00 49.09 220 PHE A C 1
ATOM 1768 O O . PHE A 1 220 ? -23.617 6.419 5.692 1.00 49.09 220 PHE A O 1
ATOM 1775 N N . VAL A 1 221 ? -23.951 7.985 7.228 1.00 51.59 221 VAL A N 1
ATOM 1776 C CA . VAL A 1 221 ? -22.875 7.473 8.107 1.00 51.59 221 VAL A CA 1
ATOM 1777 C C . VAL A 1 221 ? -23.243 6.216 8.921 1.00 51.59 221 VAL A C 1
ATOM 1779 O O . VAL A 1 221 ? -22.350 5.637 9.530 1.00 51.59 221 VAL A O 1
ATOM 1782 N N . SER A 1 222 ? -24.483 5.706 8.903 1.00 56.34 222 SER A N 1
ATOM 1783 C CA . SER A 1 222 ? -24.820 4.526 9.737 1.00 56.34 222 SER A CA 1
ATOM 1784 C C . SER A 1 222 ? -24.914 3.196 8.980 1.00 56.34 222 SER A C 1
ATOM 1786 O O . SER A 1 222 ? -24.183 2.265 9.320 1.00 56.34 222 SER A O 1
ATOM 1788 N N . ASP A 1 223 ? -25.772 3.081 7.960 1.00 54.78 223 ASP A N 1
ATOM 1789 C CA . ASP A 1 223 ? -26.137 1.762 7.404 1.00 54.78 223 ASP A CA 1
ATOM 1790 C C . ASP A 1 223 ? -25.278 1.333 6.202 1.00 54.78 223 ASP A C 1
ATOM 1792 O O . ASP A 1 223 ? -24.931 0.160 6.067 1.00 54.78 223 ASP A O 1
ATOM 1796 N N . GLU A 1 224 ? -24.863 2.253 5.330 1.00 60.31 224 GLU A N 1
ATOM 1797 C CA . GLU A 1 224 ? -23.993 1.926 4.191 1.00 60.31 224 GLU A CA 1
ATOM 1798 C C . GLU A 1 224 ? -22.511 1.878 4.584 1.00 60.31 224 GLU A C 1
ATOM 1800 O O . GLU A 1 224 ? -21.735 1.107 4.011 1.00 60.31 224 GLU A O 1
ATOM 1805 N N . ALA A 1 225 ? -22.113 2.657 5.596 1.00 61.50 225 ALA A N 1
ATOM 1806 C CA . ALA A 1 225 ? -20.757 2.641 6.137 1.00 61.50 225 ALA A CA 1
ATOM 1807 C C . ALA A 1 225 ? -20.412 1.278 6.762 1.00 61.50 225 ALA A C 1
ATOM 1809 O O . ALA A 1 225 ? -19.290 0.800 6.602 1.00 61.50 225 ALA A O 1
ATOM 1810 N N . SER A 1 226 ? -21.378 0.612 7.406 1.00 62.16 226 SER A N 1
ATOM 1811 C CA . SER A 1 226 ? -21.200 -0.726 7.982 1.00 62.16 226 SER A CA 1
ATOM 1812 C C . SER A 1 226 ? -21.016 -1.796 6.899 1.00 62.16 226 SER A C 1
ATOM 1814 O O . SER A 1 226 ? -20.075 -2.590 6.971 1.00 62.16 226 SER A O 1
ATOM 1816 N N . GLN A 1 227 ? -21.831 -1.768 5.837 1.00 64.88 227 GLN A N 1
ATOM 1817 C CA . GLN A 1 227 ? -21.684 -2.652 4.674 1.00 64.88 227 GLN A CA 1
ATOM 1818 C C . GLN A 1 227 ? -20.346 -2.424 3.968 1.00 64.88 227 GLN A C 1
ATOM 1820 O O . GLN A 1 227 ? -19.646 -3.379 3.628 1.00 64.88 227 GLN A O 1
ATOM 1825 N N . TYR A 1 228 ? -19.939 -1.168 3.805 1.00 67.31 228 TYR A N 1
ATOM 1826 C CA . TYR A 1 228 ? -18.658 -0.825 3.208 1.00 67.31 228 TYR A CA 1
ATOM 1827 C C . TYR A 1 228 ? -17.473 -1.284 4.064 1.00 67.31 228 TYR A C 1
ATOM 1829 O O . TYR A 1 228 ? -16.590 -1.970 3.547 1.00 67.31 228 TYR A O 1
ATOM 1837 N N . LEU A 1 229 ? -17.461 -0.992 5.366 1.00 70.44 229 LEU A N 1
ATOM 1838 C CA . LEU A 1 229 ? -16.403 -1.465 6.256 1.00 70.44 229 LEU A CA 1
ATOM 1839 C C . LEU A 1 229 ? -16.362 -2.992 6.308 1.00 70.44 229 LEU A C 1
ATOM 1841 O O . LEU A 1 229 ? -15.271 -3.553 6.261 1.00 70.44 229 LEU A O 1
ATOM 1845 N N . SER A 1 230 ? -17.516 -3.667 6.277 1.00 67.75 230 SER A N 1
ATOM 1846 C CA . SER A 1 230 ? -17.565 -5.125 6.145 1.00 67.75 230 SER A CA 1
ATOM 1847 C C . SER A 1 230 ? -16.890 -5.596 4.849 1.00 67.75 230 SER A C 1
ATOM 1849 O O . SER A 1 230 ? -16.077 -6.519 4.879 1.00 67.75 230 SER A O 1
ATOM 1851 N N . SER A 1 231 ? -17.121 -4.902 3.727 1.00 66.56 231 SER A N 1
ATOM 1852 C CA . SER A 1 231 ? -16.520 -5.231 2.430 1.00 66.56 231 SER A CA 1
ATOM 1853 C C . SER A 1 231 ? -15.007 -4.990 2.383 1.00 66.56 231 SER A C 1
ATOM 1855 O O . SER A 1 231 ? -14.294 -5.775 1.764 1.00 66.56 231 SER A O 1
ATOM 1857 N N . ILE A 1 232 ? -14.503 -3.962 3.077 1.00 69.69 232 ILE A N 1
ATOM 1858 C CA . ILE A 1 232 ? -13.061 -3.706 3.217 1.00 69.69 232 ILE A CA 1
ATOM 1859 C C . ILE A 1 232 ? -12.418 -4.750 4.126 1.00 69.69 232 ILE A C 1
ATOM 1861 O O . ILE A 1 232 ? -11.332 -5.236 3.829 1.00 69.69 232 ILE A O 1
ATOM 1865 N N . THR A 1 233 ? -13.079 -5.123 5.227 1.00 66.19 233 THR A N 1
ATOM 1866 C CA . THR A 1 233 ? -12.525 -6.098 6.180 1.00 66.19 233 THR A CA 1
ATOM 1867 C C . THR A 1 233 ? -12.345 -7.496 5.589 1.00 66.19 233 THR A C 1
ATOM 1869 O O . THR A 1 233 ? -11.628 -8.311 6.170 1.00 66.19 233 THR A O 1
ATOM 1872 N N . ILE A 1 234 ? -12.922 -7.781 4.415 1.00 67.12 234 ILE A N 1
ATOM 1873 C CA . ILE A 1 234 ? -12.621 -8.990 3.643 1.00 67.12 234 ILE A CA 1
ATOM 1874 C C . ILE A 1 234 ? -11.221 -8.832 3.027 1.00 67.12 234 ILE A C 1
ATOM 1876 O O . ILE A 1 234 ? -11.056 -8.434 1.879 1.00 67.12 234 ILE A O 1
ATOM 1880 N N . GLY A 1 235 ? -10.195 -9.149 3.818 1.00 69.69 235 GLY A N 1
ATOM 1881 C CA . GLY A 1 235 ? -8.803 -9.231 3.365 1.00 69.69 235 GLY A CA 1
ATOM 1882 C C . GLY A 1 235 ? -7.962 -7.964 3.535 1.00 69.69 235 GLY A C 1
ATOM 1883 O O . GLY A 1 235 ? -6.813 -7.968 3.100 1.00 69.69 235 GLY A O 1
ATOM 1884 N N . PHE A 1 236 ? -8.480 -6.911 4.176 1.00 80.38 236 PHE A N 1
ATOM 1885 C CA . PHE A 1 236 ? -7.704 -5.712 4.500 1.00 80.38 236 PHE A CA 1
ATOM 1886 C C . PHE A 1 236 ? -7.787 -5.371 5.989 1.00 80.38 236 PHE A C 1
ATOM 1888 O O . PHE A 1 236 ? -8.865 -5.140 6.540 1.00 80.38 236 PHE A O 1
ATOM 1895 N N . THR A 1 237 ? -6.632 -5.340 6.649 1.00 83.44 237 THR A N 1
ATOM 1896 C CA . THR A 1 237 ? -6.508 -5.072 8.085 1.00 83.44 237 THR A CA 1
ATOM 1897 C C . THR A 1 237 ? -5.965 -3.671 8.366 1.00 83.44 237 THR A C 1
ATOM 1899 O O . THR A 1 237 ? -5.430 -2.991 7.491 1.00 83.44 237 THR A O 1
ATOM 1902 N N . LEU A 1 238 ? -6.029 -3.245 9.633 1.00 82.75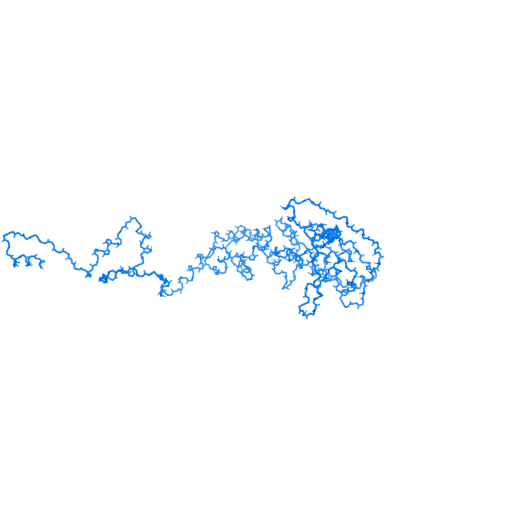 238 LEU A N 1
ATOM 1903 C CA . LEU A 1 238 ? -5.412 -1.988 10.067 1.00 82.75 238 LEU A CA 1
ATOM 1904 C C . LEU A 1 238 ? -3.888 -1.970 9.842 1.00 82.75 238 LEU A C 1
ATOM 1906 O O . LEU A 1 238 ? -3.334 -0.912 9.565 1.00 82.75 238 LEU A O 1
ATOM 1910 N N . ARG A 1 239 ? -3.215 -3.129 9.885 1.00 86.12 239 ARG A N 1
ATOM 1911 C CA . ARG A 1 239 ? -1.787 -3.226 9.535 1.00 86.12 239 ARG A CA 1
ATOM 1912 C C . ARG A 1 239 ? -1.563 -3.023 8.040 1.00 86.12 239 ARG A C 1
ATOM 1914 O O . ARG A 1 239 ? -0.636 -2.328 7.643 1.00 86.12 239 ARG A O 1
ATOM 1921 N N . ASP A 1 240 ? -2.448 -3.556 7.200 1.00 87.19 240 ASP A N 1
ATOM 1922 C CA . ASP A 1 240 ? -2.364 -3.344 5.751 1.00 87.19 240 ASP A CA 1
ATOM 1923 C C . ASP A 1 240 ? -2.585 -1.871 5.386 1.00 87.19 240 ASP A C 1
ATOM 1925 O O . ASP A 1 240 ? -1.969 -1.367 4.445 1.00 87.19 240 ASP A O 1
ATOM 1929 N N . LEU A 1 241 ? -3.378 -1.141 6.175 1.00 88.06 241 LEU A N 1
ATOM 1930 C CA . LEU A 1 241 ? -3.556 0.306 6.042 1.00 88.06 241 LEU A CA 1
ATOM 1931 C C . LEU A 1 241 ? -2.262 1.098 6.291 1.00 88.06 241 LEU A C 1
ATOM 1933 O O . LEU A 1 241 ? -2.075 2.155 5.691 1.00 88.06 241 LEU A O 1
ATOM 1937 N N . GLU A 1 242 ? -1.356 0.611 7.141 1.00 90.38 242 GLU A N 1
ATOM 1938 C CA . GLU A 1 242 ? -0.054 1.250 7.402 1.00 90.38 242 GLU A CA 1
ATOM 1939 C C . GLU A 1 242 ? 0.910 1.122 6.218 1.00 90.38 242 GLU A C 1
ATOM 1941 O O . GLU A 1 242 ? 1.789 1.961 6.037 1.00 90.38 242 GLU A O 1
ATOM 1946 N N . THR A 1 243 ? 0.709 0.109 5.373 1.00 93.19 243 THR A N 1
ATOM 1947 C CA . THR A 1 243 ? 1.512 -0.098 4.158 1.00 93.19 243 THR A CA 1
ATOM 1948 C C . THR A 1 243 ? 1.058 0.777 2.982 1.00 93.19 243 THR A C 1
ATOM 1950 O O . THR A 1 243 ? 1.741 0.843 1.960 1.00 93.19 243 THR A O 1
ATOM 1953 N N . LEU A 1 244 ? -0.099 1.448 3.076 1.00 92.88 244 LEU A N 1
ATOM 1954 C CA . LEU A 1 244 ? -0.525 2.424 2.070 1.00 92.88 244 LEU A CA 1
ATOM 1955 C C . LEU A 1 244 ? 0.241 3.749 2.246 1.00 92.88 244 LEU A C 1
ATOM 1957 O O . LEU A 1 244 ? 0.462 4.194 3.375 1.00 92.88 244 LEU A O 1
ATOM 1961 N N . PRO A 1 245 ? 0.562 4.460 1.149 1.00 93.25 245 PRO A N 1
ATOM 1962 C CA . PRO A 1 245 ? 1.052 5.831 1.226 1.00 93.25 245 PRO A CA 1
ATOM 1963 C C . PRO A 1 245 ? 0.090 6.714 2.025 1.00 93.25 245 PRO A C 1
ATOM 1965 O O . PRO A 1 245 ? -1.118 6.701 1.773 1.00 93.25 245 PRO A O 1
ATOM 1968 N N . PHE A 1 246 ? 0.620 7.518 2.951 1.00 90.88 246 PHE A N 1
ATOM 1969 C CA . PHE A 1 246 ? -0.195 8.267 3.916 1.00 90.88 246 PHE A CA 1
ATOM 1970 C C . PHE A 1 246 ? -1.281 9.132 3.255 1.00 90.88 246 PHE A C 1
ATOM 1972 O O . PHE A 1 246 ? -2.399 9.179 3.752 1.00 90.88 246 PHE A O 1
ATOM 1979 N N . GLY A 1 247 ? -0.985 9.771 2.115 1.00 90.00 247 GLY A N 1
ATOM 1980 C CA . GLY A 1 247 ? -1.946 10.620 1.403 1.00 90.00 247 GLY A CA 1
ATOM 1981 C C . GLY A 1 247 ? -3.138 9.850 0.827 1.00 90.00 247 GLY A C 1
ATOM 1982 O O . GLY A 1 247 ? -4.231 10.395 0.734 1.00 90.00 247 GLY A O 1
ATOM 1983 N N . ILE A 1 248 ? -2.951 8.571 0.488 1.00 90.94 248 ILE A N 1
ATOM 1984 C CA . ILE A 1 248 ? -4.031 7.681 0.045 1.00 90.94 248 ILE A CA 1
ATOM 1985 C C . ILE A 1 248 ? -4.759 7.094 1.254 1.00 90.94 248 ILE A C 1
ATOM 1987 O O . ILE A 1 248 ? -5.988 7.133 1.317 1.00 90.94 248 ILE A O 1
ATOM 1991 N N . ALA A 1 249 ? -3.997 6.620 2.244 1.00 91.19 249 ALA A N 1
ATOM 1992 C CA . ALA A 1 249 ? -4.528 6.080 3.491 1.00 91.19 249 ALA A CA 1
ATOM 1993 C C . ALA A 1 249 ? -5.369 7.104 4.267 1.00 91.19 249 ALA A C 1
ATOM 1995 O O . ALA A 1 249 ? -6.264 6.709 5.007 1.00 91.19 249 ALA A O 1
ATOM 1996 N N . PHE A 1 250 ? -5.099 8.403 4.097 1.00 88.75 250 PHE A N 1
ATOM 1997 C CA . PHE A 1 250 ? -5.796 9.498 4.768 1.00 88.75 250 PHE A CA 1
ATOM 1998 C C . PHE A 1 250 ? -7.315 9.409 4.607 1.00 88.75 250 PHE A C 1
ATOM 2000 O O . PHE A 1 250 ? -8.023 9.441 5.604 1.00 88.75 250 PHE A O 1
ATOM 2007 N N . THR A 1 251 ? -7.808 9.215 3.381 1.00 83.50 251 THR A N 1
ATOM 2008 C CA . THR A 1 251 ? -9.255 9.116 3.108 1.00 83.50 251 THR A CA 1
ATOM 2009 C C . THR A 1 251 ? -9.902 7.947 3.851 1.00 83.50 251 THR A C 1
ATOM 2011 O O . THR A 1 251 ? -10.945 8.096 4.476 1.00 83.50 251 THR A O 1
ATOM 2014 N N . ILE A 1 252 ? -9.243 6.788 3.863 1.00 84.88 252 ILE A N 1
ATOM 2015 C CA . ILE A 1 252 ? -9.726 5.596 4.565 1.00 84.88 252 ILE A CA 1
ATOM 2016 C C . ILE A 1 252 ? -9.666 5.804 6.084 1.00 84.88 252 ILE A C 1
ATOM 2018 O O . ILE A 1 252 ? -10.594 5.427 6.794 1.00 84.88 252 ILE A O 1
ATOM 2022 N N . ARG A 1 253 ? -8.601 6.436 6.593 1.00 87.69 253 ARG A N 1
ATOM 2023 C CA . ARG A 1 253 ? -8.461 6.781 8.016 1.00 87.69 253 ARG A CA 1
ATOM 2024 C C . ARG A 1 253 ? -9.519 7.777 8.473 1.00 87.69 253 ARG A C 1
ATOM 2026 O O . ARG A 1 253 ? -9.994 7.648 9.594 1.00 87.69 253 ARG A O 1
ATOM 2033 N N . ASP A 1 254 ? -9.886 8.729 7.625 1.00 85.12 254 ASP A N 1
ATOM 2034 C CA . ASP A 1 254 ? -10.947 9.692 7.908 1.00 85.12 254 ASP A CA 1
ATOM 2035 C C . ASP A 1 254 ? -12.308 8.992 8.020 1.00 85.12 254 ASP A C 1
ATOM 2037 O O . ASP A 1 254 ? -13.013 9.171 9.012 1.00 85.12 254 ASP A O 1
ATOM 2041 N N . ILE A 1 255 ? -12.620 8.072 7.096 1.00 80.06 255 ILE A N 1
ATOM 2042 C CA . ILE A 1 255 ? -13.820 7.223 7.201 1.00 80.06 255 ILE A CA 1
ATOM 2043 C C . ILE A 1 255 ? -13.806 6.432 8.509 1.00 80.06 255 ILE A C 1
ATOM 2045 O O . ILE A 1 255 ? -14.779 6.469 9.258 1.00 80.06 255 ILE A O 1
ATOM 2049 N N . ILE A 1 256 ? -12.693 5.753 8.812 1.00 83.38 256 ILE A N 1
ATOM 2050 C CA . ILE A 1 256 ? -12.544 4.995 10.058 1.00 83.38 256 ILE A CA 1
ATOM 2051 C C . ILE A 1 256 ? -12.791 5.909 11.261 1.00 83.38 256 ILE A C 1
ATOM 2053 O O . ILE A 1 256 ? -13.559 5.544 12.144 1.00 83.38 256 ILE A O 1
ATOM 2057 N N . TYR A 1 257 ? -12.212 7.110 11.276 1.00 84.94 257 TYR A N 1
ATOM 2058 C CA . TYR A 1 257 ? -12.377 8.080 12.356 1.00 84.94 257 TYR A CA 1
ATOM 2059 C C . TYR A 1 257 ? -13.834 8.528 12.543 1.00 84.94 257 TYR A C 1
ATOM 2061 O O . TYR A 1 257 ? -14.304 8.627 13.679 1.00 84.94 257 TYR A O 1
ATOM 2069 N N . HIS A 1 258 ? -14.571 8.767 11.457 1.00 79.69 258 HIS A N 1
ATOM 2070 C CA . HIS A 1 258 ? -15.999 9.080 11.522 1.00 79.69 258 HIS A CA 1
ATOM 2071 C C . HIS A 1 258 ? -16.824 7.889 12.028 1.00 79.69 258 HIS A C 1
ATOM 2073 O O . HIS A 1 258 ? -17.654 8.058 12.924 1.00 79.69 258 HIS A O 1
ATOM 2079 N N . CYS A 1 259 ? -16.525 6.679 11.559 1.00 78.25 259 CYS A N 1
ATOM 2080 C CA . CYS A 1 259 ? -17.144 5.448 12.044 1.00 78.25 259 CYS A CA 1
ATOM 2081 C C . CYS A 1 259 ? -16.819 5.173 13.529 1.00 78.25 259 CYS A C 1
ATOM 2083 O O . CYS A 1 259 ? -17.687 4.711 14.267 1.00 78.25 259 CYS A O 1
ATOM 2085 N N . CYS A 1 260 ? -15.632 5.540 14.033 1.00 81.62 260 CYS A N 1
ATOM 2086 C CA . CYS A 1 260 ? -15.299 5.430 15.462 1.00 81.62 260 CYS A CA 1
ATOM 2087 C C . CYS A 1 260 ? -16.259 6.220 16.362 1.00 81.62 260 CYS A C 1
ATOM 2089 O O . CYS A 1 260 ? -16.485 5.827 17.511 1.00 81.62 260 CYS A O 1
ATOM 2091 N N . LYS A 1 261 ? -16.767 7.363 15.877 1.00 80.06 261 LYS A N 1
ATOM 2092 C CA . LYS A 1 261 ? -17.617 8.272 16.659 1.00 80.06 261 LYS A CA 1
ATOM 2093 C C . LYS A 1 261 ? -19.036 7.745 16.829 1.00 80.06 261 LYS A C 1
ATOM 2095 O O . LYS A 1 261 ? -19.634 7.977 17.877 1.00 80.06 261 LYS A O 1
ATOM 2100 N N . GLN A 1 262 ? -19.568 7.072 15.814 1.00 71.88 262 GLN A N 1
ATOM 2101 C CA . GLN A 1 262 ? -20.931 6.542 15.804 1.00 71.88 262 GLN A CA 1
ATOM 2102 C C . GLN A 1 262 ? -20.915 5.073 15.374 1.00 71.88 262 GLN A C 1
ATOM 2104 O O . GLN A 1 262 ? -21.265 4.759 14.238 1.00 71.88 262 GLN A O 1
ATOM 2109 N N . PRO A 1 263 ? -20.477 4.163 16.262 1.00 74.31 263 PRO A N 1
ATOM 2110 C CA . PRO A 1 263 ? -20.526 2.746 15.964 1.00 74.31 263 PRO A CA 1
ATOM 2111 C C . PRO A 1 263 ? -21.964 2.233 15.979 1.00 74.31 263 PRO A C 1
ATOM 2113 O O . PRO A 1 263 ? -22.706 2.503 16.928 1.00 74.31 263 PRO A O 1
ATOM 2116 N N . ALA A 1 264 ? -22.348 1.471 14.955 1.00 72.38 264 ALA A N 1
ATOM 2117 C CA . ALA A 1 264 ? -23.624 0.767 14.967 1.00 72.38 264 ALA A CA 1
ATOM 2118 C C . ALA A 1 264 ? -23.527 -0.506 15.825 1.00 72.38 264 ALA A C 1
ATOM 2120 O O . ALA A 1 264 ? -22.459 -1.100 15.995 1.00 72.38 264 ALA A O 1
ATOM 2121 N N . SER A 1 265 ? -24.653 -0.915 16.404 1.00 67.81 265 SER A N 1
ATOM 2122 C CA . SER A 1 265 ? -24.722 -2.025 17.363 1.00 67.81 265 SER A CA 1
ATOM 2123 C C . SER A 1 265 ? -24.591 -3.418 16.736 1.00 67.81 265 SER A C 1
ATOM 2125 O O . SER A 1 265 ? -24.411 -4.392 17.459 1.00 67.81 265 SER A O 1
ATOM 2127 N N . ASP A 1 266 ? -24.711 -3.528 15.416 1.00 74.75 266 ASP A N 1
ATOM 2128 C CA . ASP A 1 266 ? -24.720 -4.773 14.638 1.00 74.75 266 ASP A CA 1
ATOM 2129 C C . ASP A 1 266 ? -23.371 -5.089 13.964 1.00 74.75 266 ASP A C 1
ATOM 2131 O O . ASP A 1 266 ? -23.267 -6.016 13.159 1.00 74.75 266 ASP A O 1
ATOM 2135 N N . TRP A 1 267 ? -22.318 -4.331 14.281 1.00 76.81 267 TRP A N 1
ATOM 2136 C CA . TRP A 1 267 ? -21.016 -4.486 13.640 1.00 76.81 267 TRP A CA 1
ATOM 2137 C C . TRP A 1 267 ? -20.323 -5.805 13.982 1.00 76.81 267 TRP A C 1
ATOM 2139 O O . TRP A 1 267 ? -20.235 -6.230 15.135 1.00 76.81 267 TRP A O 1
ATOM 2149 N N . LEU A 1 268 ? -19.755 -6.424 12.946 1.00 77.94 268 LEU A N 1
ATOM 2150 C CA . LEU A 1 268 ? -18.918 -7.613 13.076 1.00 77.94 268 LEU A CA 1
ATOM 2151 C C . LEU A 1 268 ? -17.643 -7.299 13.871 1.00 77.94 268 LEU A C 1
ATOM 2153 O O . LEU A 1 268 ? -17.076 -6.211 13.759 1.00 77.94 268 LEU A O 1
ATOM 2157 N N . GLU A 1 269 ? -17.119 -8.295 14.589 1.00 80.69 269 GLU A N 1
ATOM 2158 C CA . GLU A 1 269 ? -15.877 -8.166 15.365 1.00 80.69 269 GLU A CA 1
ATOM 2159 C C . GLU A 1 269 ? -14.711 -7.617 14.527 1.00 80.69 269 GLU A C 1
ATOM 2161 O O . GLU A 1 269 ? -13.981 -6.740 14.983 1.00 80.69 269 GLU A O 1
ATOM 2166 N N . VAL A 1 270 ? -14.574 -8.066 13.277 1.00 78.81 270 VAL A N 1
ATOM 2167 C CA . VAL A 1 270 ? -13.523 -7.598 12.357 1.00 78.81 270 VAL A CA 1
ATOM 2168 C C . VAL A 1 270 ? -13.611 -6.097 12.056 1.00 78.81 270 VAL A C 1
ATOM 2170 O O . VAL A 1 270 ? -12.579 -5.441 11.919 1.00 78.81 270 VAL A O 1
ATOM 2173 N N . VAL A 1 271 ? -14.822 -5.534 12.017 1.00 81.62 271 VAL A N 1
ATOM 2174 C CA . VAL A 1 271 ? -15.061 -4.097 11.816 1.00 81.62 271 VAL A CA 1
ATOM 2175 C C . VAL A 1 271 ? -14.711 -3.330 13.092 1.00 81.62 271 VAL A C 1
ATOM 2177 O O . VAL A 1 271 ? -13.991 -2.335 13.035 1.00 81.62 271 VAL A O 1
ATOM 2180 N N . CYS A 1 272 ? -15.110 -3.839 14.259 1.00 81.75 272 CYS A N 1
ATOM 2181 C CA . CYS A 1 272 ? -14.741 -3.272 15.559 1.00 81.75 272 CYS A CA 1
ATOM 2182 C C . CYS A 1 272 ? -13.216 -3.260 15.781 1.00 81.75 272 CYS A C 1
ATOM 2184 O O . CYS A 1 272 ? -12.668 -2.278 16.286 1.00 81.75 272 CYS A O 1
ATOM 2186 N N . LEU A 1 273 ? -12.510 -4.312 15.349 1.00 83.25 273 LEU A N 1
ATOM 2187 C CA . LEU A 1 273 ? -11.046 -4.374 15.356 1.00 83.25 273 LEU A CA 1
ATOM 2188 C C . LEU A 1 273 ? -10.423 -3.324 14.423 1.00 83.25 273 LEU A C 1
ATOM 2190 O O . LEU A 1 273 ? -9.478 -2.648 14.830 1.00 83.25 273 LEU A O 1
ATOM 2194 N N . LEU A 1 274 ? -10.948 -3.169 13.201 1.00 83.94 274 LEU A N 1
ATOM 2195 C CA . LEU A 1 274 ? -10.454 -2.198 12.214 1.00 83.94 274 LEU A CA 1
ATOM 2196 C C . LEU A 1 274 ? -10.614 -0.748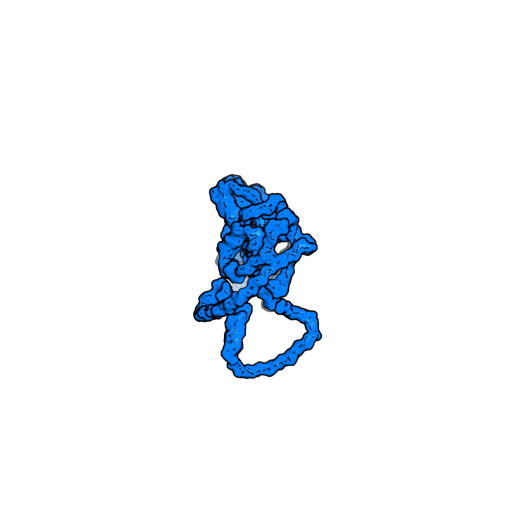 12.692 1.00 83.94 274 LEU A C 1
ATOM 2198 O O . LEU A 1 274 ? -9.757 0.089 12.437 1.00 83.94 274 LEU A O 1
ATOM 2202 N N . ILE A 1 275 ? -11.700 -0.457 13.400 1.00 84.38 275 ILE A N 1
ATOM 2203 C CA . ILE A 1 275 ? -12.017 0.881 13.912 1.00 84.38 275 ILE A CA 1
ATOM 2204 C C . ILE A 1 275 ? -11.271 1.175 15.225 1.00 84.38 275 ILE A C 1
ATOM 2206 O O . ILE A 1 275 ? -11.179 2.318 15.664 1.00 84.38 275 ILE A O 1
ATOM 2210 N N . GLY A 1 276 ? -10.685 0.156 15.858 1.00 82.69 276 GLY A N 1
ATOM 2211 C CA . GLY A 1 276 ? -10.036 0.301 17.160 1.00 82.69 276 GLY A CA 1
ATOM 2212 C C . GLY A 1 276 ? -11.032 0.401 18.320 1.00 82.69 276 GLY A C 1
ATOM 2213 O O . GLY A 1 276 ? -10.722 0.997 19.347 1.00 82.69 276 GLY A O 1
ATOM 2214 N N . ARG A 1 277 ? -12.232 -0.168 18.154 1.00 83.81 277 ARG A N 1
ATOM 2215 C CA . ARG A 1 277 ? -13.293 -0.270 19.168 1.00 83.81 277 ARG A CA 1
ATOM 2216 C C . ARG A 1 277 ? -13.480 -1.719 19.615 1.00 83.81 277 ARG A C 1
ATOM 2218 O O . ARG A 1 277 ? -14.547 -2.312 19.468 1.00 83.81 277 ARG A O 1
ATOM 2225 N N . GLN A 1 278 ? -12.411 -2.317 20.148 1.00 85.19 278 GLN A N 1
ATOM 2226 C CA . GLN A 1 278 ? -12.426 -3.710 20.622 1.00 85.19 278 GLN A CA 1
ATOM 2227 C C . GLN A 1 278 ? -13.277 -3.909 21.885 1.00 85.19 278 GLN A C 1
ATOM 2229 O O . GLN A 1 278 ? -13.566 -5.040 22.269 1.00 85.19 278 GLN A O 1
ATOM 2234 N N . ASP A 1 279 ? -13.682 -2.821 22.538 1.00 81.75 279 ASP A N 1
ATOM 2235 C CA . ASP A 1 279 ? -14.663 -2.825 23.619 1.00 81.75 279 ASP A CA 1
ATOM 2236 C C . ASP A 1 279 ? -16.024 -3.367 23.154 1.00 81.75 279 ASP A C 1
ATOM 2238 O O . ASP A 1 279 ? -16.659 -4.128 23.882 1.00 81.75 279 ASP A O 1
ATOM 2242 N N . LEU A 1 280 ? -16.438 -3.051 21.921 1.00 78.25 280 LEU A N 1
ATOM 2243 C CA . LEU A 1 280 ? -17.746 -3.441 21.385 1.00 78.25 280 LEU A CA 1
ATOM 2244 C C . LEU A 1 280 ? -17.826 -4.931 21.026 1.00 78.25 280 LEU A C 1
ATOM 2246 O O . LEU A 1 280 ? -18.854 -5.565 21.261 1.00 78.25 280 LEU A O 1
ATOM 2250 N N . SER A 1 281 ? -16.743 -5.520 20.506 1.00 72.06 281 SER A N 1
ATOM 2251 C CA . SER A 1 281 ? -16.722 -6.956 20.189 1.00 72.06 281 SER A CA 1
ATOM 2252 C C . SER A 1 281 ? -16.736 -7.822 21.449 1.00 72.06 281 SER A C 1
ATOM 2254 O O . SER A 1 281 ? -17.448 -8.823 21.510 1.00 72.06 281 SER A O 1
ATOM 2256 N N . LYS A 1 282 ? -16.004 -7.409 22.491 1.00 66.62 282 LYS A N 1
ATOM 2257 C CA . LYS A 1 282 ? -15.958 -8.122 23.774 1.00 66.62 282 LYS A CA 1
ATOM 2258 C C . LYS A 1 282 ? -17.305 -8.107 24.489 1.00 66.62 282 LYS A C 1
ATOM 2260 O O . LYS A 1 282 ? -17.736 -9.152 24.960 1.00 66.62 282 LYS A O 1
ATOM 2265 N N . GLN A 1 283 ? -18.013 -6.976 24.483 1.00 62.78 283 GLN A N 1
ATOM 2266 C CA . GLN A 1 283 ? -19.363 -6.880 25.052 1.00 62.78 283 GLN A CA 1
ATOM 2267 C C . GLN A 1 283 ? -20.372 -7.799 24.339 1.00 62.78 283 GLN A C 1
ATOM 2269 O O . GLN A 1 283 ? -21.204 -8.423 24.998 1.00 62.78 283 GLN A O 1
ATOM 2274 N N . ALA A 1 284 ? -20.275 -7.939 23.012 1.00 56.50 284 ALA A N 1
ATOM 2275 C CA . ALA A 1 284 ? -21.123 -8.851 22.241 1.00 56.50 284 ALA A CA 1
ATOM 2276 C C . ALA A 1 284 ? -20.813 -10.340 22.515 1.00 56.50 284 ALA A C 1
ATOM 2278 O O . ALA A 1 284 ? -21.731 -11.164 22.570 1.00 56.50 284 ALA A O 1
ATOM 2279 N N . CYS A 1 285 ? -19.540 -10.695 22.724 1.00 55.84 285 CYS A N 1
ATOM 2280 C CA . CYS A 1 285 ? -19.121 -12.062 23.054 1.00 55.84 285 CYS A CA 1
ATOM 2281 C C . CYS A 1 285 ? -19.429 -12.444 24.512 1.00 55.84 285 CYS A C 1
ATOM 2283 O O . CYS A 1 285 ? -19.904 -13.549 24.773 1.00 55.84 285 CYS A O 1
ATOM 2285 N N . GLU A 1 286 ? -19.218 -11.534 25.465 1.00 53.72 286 GLU A N 1
ATOM 2286 C CA . GLU A 1 286 ? -19.475 -11.771 26.893 1.00 53.72 286 GLU A CA 1
ATOM 2287 C C . GLU A 1 286 ? -20.974 -11.805 27.223 1.00 53.72 286 GLU A C 1
ATOM 2289 O O . GLU A 1 286 ? -21.392 -12.562 28.099 1.00 53.72 286 GLU A O 1
ATOM 2294 N N . GLY A 1 287 ? -21.810 -11.071 26.478 1.00 50.03 287 GLY A N 1
ATOM 2295 C CA . GLY A 1 287 ? -23.270 -11.124 26.618 1.00 50.03 287 GLY A CA 1
ATOM 2296 C C . GLY A 1 287 ? -23.903 -12.466 26.218 1.00 50.03 287 GLY A C 1
ATOM 2297 O O . GLY A 1 287 ? -25.032 -12.745 26.619 1.00 50.03 287 GLY A O 1
ATOM 2298 N N . ASN A 1 288 ? -23.186 -13.307 25.461 1.00 45.16 288 ASN A N 1
ATOM 2299 C CA . ASN A 1 288 ? -23.668 -14.600 24.960 1.00 45.16 288 ASN A CA 1
ATOM 2300 C C . ASN A 1 288 ? -23.090 -15.820 25.702 1.00 45.16 288 ASN A C 1
ATOM 2302 O O . ASN A 1 288 ? -23.422 -16.957 25.358 1.00 45.16 288 ASN A O 1
ATOM 2306 N N . LEU A 1 289 ? -22.256 -15.624 26.730 1.00 39.62 289 LEU A N 1
ATOM 2307 C CA . LEU A 1 289 ? -21.754 -16.729 27.544 1.00 39.62 289 LEU A CA 1
ATOM 2308 C C . LEU A 1 289 ? -22.721 -17.000 28.713 1.00 39.62 289 LEU A C 1
ATOM 2310 O O . LEU A 1 289 ? -22.990 -16.090 29.503 1.00 39.62 289 LEU A O 1
ATOM 2314 N N . PRO A 1 290 ? -23.241 -18.231 28.899 1.00 42.00 290 PRO A N 1
ATOM 2315 C CA . PRO A 1 290 ? -23.910 -18.562 30.147 1.00 42.00 290 PRO A CA 1
ATOM 2316 C C . PRO A 1 290 ? -22.886 -18.390 31.270 1.00 42.00 290 PRO A C 1
ATOM 2318 O O . PRO A 1 290 ? -21.830 -19.020 31.239 1.00 42.00 290 PRO A O 1
ATOM 2321 N N . LYS A 1 291 ? -23.188 -17.509 32.236 1.00 47.91 291 LYS A N 1
ATOM 2322 C CA . LYS A 1 291 ? -22.409 -17.294 33.466 1.00 47.91 291 LYS A CA 1
ATOM 2323 C C . LYS A 1 291 ? -21.901 -18.635 34.000 1.00 47.91 291 LYS A C 1
ATOM 2325 O O . LYS A 1 291 ? -22.666 -19.413 34.563 1.00 47.91 291 LYS A O 1
ATOM 2330 N N . GLY A 1 292 ? -20.618 -18.908 33.806 1.00 44.97 292 GLY A N 1
ATOM 2331 C CA . GLY A 1 292 ? -20.055 -20.200 34.146 1.00 44.97 292 GLY A CA 1
ATOM 2332 C C . GLY A 1 292 ? -18.562 -20.245 33.887 1.00 44.97 292 GLY A C 1
ATOM 2333 O O . GLY A 1 292 ? -18.140 -20.569 32.785 1.00 44.97 292 GLY A O 1
ATOM 2334 N N . LYS A 1 293 ? -17.811 -20.017 34.970 1.00 38.09 293 LYS A N 1
ATOM 2335 C CA . LYS A 1 293 ? -16.356 -20.163 35.148 1.00 38.09 293 LYS A CA 1
ATOM 2336 C C . LYS A 1 293 ? -15.518 -18.931 34.803 1.00 38.09 293 LYS A C 1
ATOM 2338 O O . LYS A 1 293 ? -15.026 -18.754 33.696 1.00 38.09 293 LYS A O 1
ATOM 2343 N N . SER A 1 294 ? -15.319 -18.135 35.855 1.00 36.31 294 SER A N 1
ATOM 2344 C CA . SER A 1 294 ? -14.135 -17.304 36.068 1.00 36.31 294 SER A CA 1
ATOM 2345 C C . SER A 1 294 ? -12.872 -18.107 35.738 1.00 36.31 294 SER A C 1
ATOM 2347 O O . SER A 1 294 ? -12.604 -19.132 36.365 1.00 36.31 294 SER A O 1
ATOM 2349 N N . VAL A 1 295 ? -12.129 -17.660 34.729 1.00 41.22 295 VAL A N 1
ATOM 2350 C CA . VAL A 1 295 ? -10.736 -18.045 34.495 1.00 41.22 295 VAL A CA 1
ATOM 2351 C C . VAL A 1 295 ? -9.901 -16.821 34.841 1.00 41.22 295 VAL A C 1
ATOM 2353 O O . VAL A 1 295 ? -9.614 -15.982 33.996 1.00 41.22 295 VAL A O 1
ATOM 2356 N N . LEU A 1 296 ? -9.545 -16.725 36.115 1.00 38.16 296 LEU A N 1
ATOM 2357 C CA . LEU A 1 296 ? -8.397 -15.979 36.612 1.00 38.16 296 LEU A CA 1
ATOM 2358 C C . LEU A 1 296 ? -7.697 -16.928 37.584 1.00 38.16 296 LEU A C 1
ATOM 2360 O O . LEU A 1 296 ? -7.893 -16.875 38.792 1.00 38.16 296 LEU A O 1
ATOM 2364 N N . SER A 1 297 ? -6.932 -17.870 37.026 1.00 38.19 297 SER A N 1
ATOM 2365 C CA . SER A 1 297 ? -5.932 -18.601 37.804 1.00 38.19 297 SER A CA 1
ATOM 2366 C C . SER A 1 297 ? -4.758 -17.644 37.981 1.00 38.19 297 SER A C 1
ATOM 2368 O O . SER A 1 297 ? -3.850 -17.597 37.153 1.00 38.19 297 SER A O 1
ATOM 2370 N N . SER A 1 298 ? -4.848 -16.790 38.997 1.00 34.66 298 SER A N 1
ATOM 2371 C CA . SER A 1 298 ? -3.695 -16.062 39.507 1.00 34.66 298 SER A CA 1
ATOM 2372 C C . SER A 1 298 ? -2.991 -16.999 40.481 1.00 34.66 298 SER A C 1
ATOM 2374 O O . SER A 1 298 ? -3.436 -17.173 41.613 1.00 34.66 298 SER A O 1
ATOM 2376 N N . ASP A 1 299 ? -1.930 -17.655 40.011 1.00 35.97 299 ASP A N 1
ATOM 2377 C CA . ASP A 1 299 ? -0.976 -18.345 40.876 1.00 35.97 299 ASP A CA 1
ATOM 2378 C C . ASP A 1 299 ? -0.231 -17.286 41.705 1.00 35.97 299 ASP A C 1
ATOM 2380 O O . ASP A 1 299 ? 0.836 -16.799 41.327 1.00 35.97 299 ASP A O 1
ATOM 2384 N N . VAL A 1 300 ? -0.812 -16.904 42.842 1.00 36.62 300 VAL A N 1
ATOM 2385 C CA . VAL A 1 300 ? -0.096 -16.213 43.918 1.00 36.62 300 VAL A CA 1
ATOM 2386 C C . VAL A 1 300 ? 0.367 -17.285 44.907 1.00 36.62 300 VAL A C 1
ATOM 2388 O O . VAL A 1 300 ? -0.453 -18.095 45.347 1.00 36.62 300 VAL A O 1
ATOM 2391 N N . PRO A 1 301 ? 1.663 -17.349 45.266 1.00 38.44 301 PRO A N 1
ATOM 2392 C CA . PRO A 1 301 ? 2.135 -18.323 46.235 1.00 38.44 301 PRO A CA 1
ATOM 2393 C C . PRO A 1 301 ? 1.514 -18.004 47.597 1.00 38.44 301 PRO A C 1
ATOM 2395 O O . PRO A 1 301 ? 1.726 -16.923 48.142 1.00 38.44 301 PRO A O 1
ATOM 2398 N N . SER A 1 302 ? 0.755 -18.967 48.124 1.00 36.78 302 SER A N 1
ATOM 2399 C CA . SER A 1 302 ? 0.245 -19.006 49.495 1.00 36.78 302 SER A CA 1
ATOM 2400 C C . SER A 1 302 ? 1.399 -18.776 50.478 1.00 36.78 302 SER A C 1
ATOM 2402 O O . SER A 1 302 ? 2.208 -19.662 50.761 1.00 36.78 302 SER A O 1
ATOM 2404 N N . GLY A 1 303 ? 1.518 -17.538 50.949 1.00 35.69 303 GLY A N 1
ATOM 2405 C CA . GLY A 1 303 ? 2.361 -17.179 52.072 1.00 35.69 303 GLY A CA 1
ATOM 2406 C C . GLY A 1 303 ? 1.551 -17.358 53.342 1.00 35.69 303 GLY A C 1
ATOM 2407 O O . GLY A 1 303 ? 0.805 -16.458 53.688 1.00 35.69 303 GLY A O 1
ATOM 2408 N N . THR A 1 304 ? 1.708 -18.512 53.998 1.00 42.12 304 THR A N 1
ATOM 2409 C CA . THR A 1 304 ? 1.397 -18.752 55.424 1.00 42.12 304 THR A CA 1
ATOM 2410 C C . THR A 1 304 ? 0.240 -17.917 55.975 1.00 42.12 304 THR A C 1
ATOM 2412 O O . THR A 1 304 ? 0.452 -17.025 56.796 1.00 42.12 304 THR A O 1
ATOM 2415 N N . GLU A 1 305 ? -0.978 -18.217 55.542 1.00 42.97 305 GLU A N 1
ATOM 2416 C CA . GLU A 1 305 ? -2.154 -17.830 56.308 1.00 42.97 305 GLU A CA 1
ATOM 2417 C C . GLU A 1 305 ? -2.331 -18.902 57.381 1.00 42.97 305 GLU A C 1
ATOM 2419 O O . GLU A 1 305 ? -2.419 -20.097 57.099 1.00 42.97 305 GLU A O 1
ATOM 2424 N N . THR A 1 306 ? -2.249 -18.474 58.638 1.00 45.94 306 THR A N 1
ATOM 2425 C CA . THR A 1 306 ? -2.802 -19.210 59.772 1.00 45.94 306 THR A CA 1
ATOM 2426 C C . THR A 1 306 ? -4.168 -19.747 59.368 1.00 45.94 306 THR A C 1
ATOM 2428 O O . THR A 1 306 ? -4.948 -18.974 58.824 1.00 45.94 306 THR A O 1
ATOM 2431 N N . GLU A 1 307 ? -4.435 -21.035 59.591 1.00 55.84 307 GLU A N 1
ATOM 2432 C CA . GLU A 1 307 ? -5.736 -21.661 59.321 1.00 55.84 307 GLU A CA 1
ATOM 2433 C C . GLU A 1 307 ? -6.823 -20.968 60.171 1.00 55.84 307 GLU A C 1
ATOM 2435 O O . GLU A 1 307 ? -7.158 -21.420 61.264 1.00 55.84 307 GLU A O 1
ATOM 2440 N N . GLU A 1 308 ? -7.305 -19.807 59.720 1.00 65.19 308 GLU A N 1
ATOM 2441 C CA . GLU A 1 308 ? -8.517 -19.174 60.220 1.00 65.19 308 GLU A CA 1
ATOM 2442 C C . GLU A 1 308 ? -9.700 -20.001 59.720 1.00 65.19 308 GLU A C 1
ATOM 2444 O O . GLU A 1 308 ? -9.731 -20.470 58.579 1.00 65.19 308 GLU A O 1
ATOM 2449 N N . GLU A 1 309 ? -10.646 -20.242 60.618 1.00 70.00 309 GLU A N 1
ATOM 2450 C CA . GLU A 1 309 ? -11.812 -21.070 60.353 1.00 70.00 309 GLU A CA 1
ATOM 2451 C C . GLU A 1 309 ? -12.647 -20.404 59.246 1.00 70.00 309 GLU A C 1
ATOM 2453 O O . GLU A 1 309 ? -12.988 -19.224 59.346 1.00 70.00 309 GLU A O 1
ATOM 2458 N N . ASP A 1 310 ? -12.916 -21.136 58.158 1.00 81.88 310 ASP A N 1
ATOM 2459 C CA . ASP A 1 310 ? -13.554 -20.588 56.956 1.00 81.88 310 ASP A CA 1
ATOM 2460 C C . ASP A 1 310 ? -14.916 -19.956 57.291 1.00 81.88 310 ASP A C 1
ATOM 2462 O O . ASP A 1 310 ? -15.871 -20.638 57.668 1.00 81.88 310 ASP A O 1
ATOM 2466 N N . ASP A 1 311 ? -15.007 -18.634 57.144 1.00 82.19 311 ASP A N 1
ATOM 2467 C CA . ASP A 1 311 ? -16.215 -17.852 57.414 1.00 82.19 311 ASP A CA 1
ATOM 2468 C C . ASP A 1 311 ? -17.176 -17.792 56.212 1.00 82.19 311 ASP A C 1
ATOM 2470 O O . ASP A 1 311 ? -18.206 -17.113 56.269 1.00 82.19 311 ASP A O 1
ATOM 2474 N N . GLY A 1 312 ? -16.849 -18.494 55.119 1.00 84.19 312 GLY A N 1
ATOM 2475 C CA . GLY A 1 312 ? -17.662 -18.584 53.910 1.00 84.19 312 GLY A CA 1
ATOM 2476 C C . GLY A 1 312 ? -17.680 -17.310 53.058 1.00 84.19 312 GLY A C 1
ATOM 2477 O O . GLY A 1 312 ? -18.454 -17.234 52.103 1.00 84.19 312 GLY A O 1
ATOM 2478 N N . MET A 1 313 ? -16.853 -16.305 53.375 1.00 85.25 313 MET A N 1
ATOM 2479 C CA . MET A 1 313 ? -16.771 -15.026 52.650 1.00 85.25 313 MET A CA 1
ATOM 2480 C C . MET A 1 313 ? -15.435 -14.832 51.911 1.00 85.25 313 MET A C 1
ATOM 2482 O O . MET A 1 313 ? -15.114 -13.722 51.484 1.00 85.25 313 MET A O 1
ATOM 2486 N N . ASN A 1 314 ? -14.662 -15.908 51.739 1.00 83.12 314 ASN A N 1
ATOM 2487 C CA . ASN A 1 314 ? -13.355 -15.907 51.075 1.00 83.12 314 ASN A CA 1
ATOM 2488 C C . ASN A 1 314 ? -13.426 -15.758 49.541 1.00 83.12 314 ASN A C 1
ATOM 2490 O O . ASN A 1 314 ? -12.573 -15.102 48.951 1.00 83.12 314 ASN A O 1
ATOM 2494 N N . ASP A 1 315 ? -14.479 -16.271 48.896 1.00 85.75 315 ASP A N 1
ATOM 2495 C CA . ASP A 1 315 ? -14.640 -16.261 47.426 1.00 85.75 315 ASP A CA 1
ATOM 2496 C C . ASP A 1 315 ? -15.226 -14.945 46.865 1.00 85.75 315 ASP A C 1
ATOM 2498 O O . ASP A 1 315 ? -15.763 -14.885 45.752 1.00 85.75 315 ASP A O 1
ATOM 2502 N N . MET A 1 316 ? -15.173 -13.860 47.637 1.00 85.81 316 MET A N 1
ATOM 2503 C CA . MET A 1 316 ? -15.708 -12.567 47.218 1.00 85.81 316 MET A CA 1
ATOM 2504 C C . MET A 1 316 ? -14.755 -11.861 46.244 1.00 85.81 316 MET A C 1
ATOM 2506 O O . MET A 1 316 ? -13.537 -11.878 46.400 1.00 85.81 316 MET A O 1
ATOM 2510 N N . ASN A 1 317 ? -15.305 -11.193 45.222 1.00 86.62 317 ASN A N 1
ATOM 2511 C CA . ASN A 1 317 ? -14.493 -10.454 44.253 1.00 86.62 317 ASN A CA 1
ATOM 2512 C C . ASN A 1 317 ? -14.009 -9.123 44.855 1.00 86.62 317 ASN A C 1
ATOM 2514 O O . ASN A 1 317 ? -14.620 -8.067 44.667 1.00 86.62 317 ASN A O 1
ATOM 2518 N N . HIS A 1 318 ? -12.899 -9.192 45.585 1.00 84.88 318 HIS A N 1
ATOM 2519 C CA . HIS A 1 318 ? -12.290 -8.050 46.260 1.00 84.88 318 HIS A CA 1
ATOM 2520 C C . HIS A 1 318 ? -11.861 -6.929 45.299 1.00 84.88 318 HIS A C 1
ATOM 2522 O O . HIS A 1 318 ? -11.920 -5.758 45.676 1.00 84.88 318 HIS A O 1
ATOM 2528 N N . GLU A 1 319 ? -11.509 -7.238 44.048 1.00 87.06 319 GLU A N 1
ATOM 2529 C CA . GLU A 1 319 ? -11.168 -6.223 43.040 1.00 87.06 319 GLU A CA 1
ATOM 2530 C C . GLU A 1 319 ? -12.383 -5.354 42.697 1.00 87.06 319 GLU A C 1
ATOM 2532 O O . GLU A 1 319 ? -12.318 -4.131 42.777 1.00 87.06 319 GLU A O 1
ATOM 2537 N N . VAL A 1 320 ? -13.537 -5.960 42.404 1.00 89.31 320 VAL A N 1
ATOM 2538 C CA . VAL A 1 320 ? -14.765 -5.199 42.105 1.00 89.31 320 VAL A CA 1
ATOM 2539 C C . VAL A 1 320 ? -15.255 -4.438 43.335 1.00 89.31 320 VAL A C 1
ATOM 2541 O O . VAL A 1 320 ? -15.683 -3.291 43.238 1.00 89.31 320 VAL A O 1
ATOM 2544 N N . MET A 1 321 ? -15.185 -5.055 44.511 1.00 87.44 321 MET A N 1
ATOM 2545 C CA . MET A 1 321 ? -15.668 -4.433 45.741 1.00 87.44 321 MET A CA 1
ATOM 2546 C C . MET A 1 321 ? -14.799 -3.265 46.202 1.00 87.44 321 MET A C 1
ATOM 2548 O O . MET A 1 321 ? -15.344 -2.263 46.657 1.00 87.44 321 MET A O 1
ATOM 2552 N N . SER A 1 322 ? -13.478 -3.358 46.042 1.00 87.94 322 SER A N 1
ATOM 2553 C CA . SER A 1 322 ? -12.560 -2.248 46.325 1.00 87.94 322 SER A CA 1
ATOM 2554 C C . SER A 1 322 ? -12.710 -1.097 45.331 1.00 87.94 322 SER A C 1
ATOM 2556 O O . SER A 1 322 ? -12.458 0.042 45.698 1.00 87.94 322 SER A O 1
ATOM 2558 N N . LEU A 1 323 ? -13.188 -1.348 44.106 1.00 91.06 323 LEU A N 1
ATOM 2559 C CA . LEU A 1 323 ? -13.566 -0.279 43.175 1.00 91.06 323 LEU A CA 1
ATOM 2560 C C . LEU A 1 323 ? -14.860 0.441 43.593 1.00 91.06 323 LEU A C 1
ATOM 2562 O O . LEU A 1 323 ? -14.987 1.640 43.361 1.00 91.06 323 LEU A O 1
ATOM 2566 N N . ILE A 1 324 ? -15.823 -0.269 44.195 1.00 90.44 324 ILE A N 1
ATOM 2567 C CA . ILE A 1 324 ? -17.106 0.308 44.648 1.00 90.44 324 ILE A CA 1
ATOM 2568 C C . ILE A 1 324 ? -16.945 1.044 45.989 1.00 90.44 324 ILE A C 1
ATOM 2570 O O . ILE A 1 324 ? -17.498 2.128 46.172 1.00 90.44 324 ILE A O 1
ATOM 2574 N N . TRP A 1 325 ? -16.199 0.457 46.926 1.00 91.88 325 TRP A N 1
ATOM 2575 C CA . TRP A 1 325 ? -15.925 0.995 48.260 1.00 91.88 325 TRP A CA 1
ATOM 2576 C C . TRP A 1 325 ? -14.417 1.176 48.446 1.00 91.88 325 TRP A C 1
ATOM 2578 O O . TRP A 1 325 ? -13.777 0.454 49.202 1.00 91.88 325 TRP A O 1
ATOM 2588 N N . SER A 1 326 ? -13.844 2.129 47.711 1.00 90.12 326 SER A N 1
ATOM 2589 C CA . SER A 1 326 ? -12.391 2.350 47.665 1.00 90.12 326 SER A CA 1
ATOM 2590 C C . SER A 1 326 ? -11.834 3.144 48.842 1.00 90.12 326 SER A C 1
ATOM 2592 O O . SER A 1 326 ? -10.642 3.082 49.126 1.00 90.12 326 SER A O 1
ATOM 2594 N N . GLU A 1 327 ? -12.672 3.955 49.484 1.00 89.69 327 GLU A N 1
ATOM 2595 C CA . GLU A 1 327 ? -12.229 4.950 50.469 1.00 89.69 327 GLU A CA 1
ATOM 2596 C C . GLU A 1 327 ? -12.178 4.409 51.901 1.00 89.69 327 GLU A C 1
ATOM 2598 O O . GLU A 1 327 ? -11.626 5.061 52.786 1.00 89.69 327 GLU A O 1
ATOM 2603 N N . ASP A 1 328 ? -12.753 3.233 52.152 1.00 89.94 328 ASP A N 1
ATOM 2604 C CA . ASP A 1 328 ? -12.864 2.672 53.491 1.00 89.94 328 ASP A CA 1
ATOM 2605 C C . ASP A 1 328 ? -12.946 1.142 53.498 1.00 89.94 328 ASP A C 1
ATOM 2607 O O . ASP A 1 328 ? -12.995 0.472 52.470 1.00 89.94 328 ASP A O 1
ATOM 2611 N N . LEU A 1 329 ? -12.940 0.581 54.708 1.00 90.62 329 LEU A N 1
ATOM 2612 C CA . LEU A 1 329 ? -12.942 -0.857 54.955 1.00 90.62 329 LEU A CA 1
ATOM 2613 C C . LEU A 1 329 ? -14.359 -1.403 55.181 1.00 90.62 329 LEU A C 1
ATOM 2615 O O . LEU A 1 329 ? -14.521 -2.417 55.857 1.00 90.62 329 LEU A O 1
ATOM 2619 N N . ARG A 1 330 ? -15.396 -0.774 54.599 1.00 89.38 330 ARG A N 1
ATOM 2620 C CA . ARG A 1 330 ? -16.810 -1.167 54.779 1.00 89.38 330 ARG A CA 1
ATOM 2621 C C . ARG A 1 330 ? -17.045 -2.660 54.582 1.00 89.38 330 ARG A C 1
ATOM 2623 O O . ARG A 1 330 ? -17.759 -3.282 55.358 1.00 89.38 330 ARG A O 1
ATOM 2630 N N . VAL A 1 331 ? -16.433 -3.242 53.555 1.00 90.12 331 VAL A N 1
ATOM 2631 C CA . VAL A 1 331 ? -16.560 -4.673 53.239 1.00 90.12 331 VAL A CA 1
ATOM 2632 C C . VAL A 1 331 ? -15.967 -5.546 54.343 1.00 90.12 331 VAL A C 1
ATOM 2634 O O . VAL A 1 331 ? -16.542 -6.570 54.699 1.00 90.12 331 VAL A O 1
ATOM 2637 N N . GLN A 1 332 ? -14.846 -5.117 54.918 1.00 88.88 332 GLN A N 1
ATOM 2638 C CA . GLN A 1 332 ? -14.172 -5.824 56.000 1.00 88.88 332 GLN A CA 1
ATOM 2639 C C . GLN A 1 332 ? -14.944 -5.699 57.320 1.00 88.88 332 GLN A C 1
ATOM 2641 O O . GLN A 1 332 ? -15.070 -6.679 58.052 1.00 88.88 332 GLN A O 1
ATOM 2646 N N . ASP A 1 333 ? -15.526 -4.530 57.597 1.00 91.19 333 ASP A N 1
ATOM 2647 C CA . ASP A 1 333 ? -16.389 -4.321 58.762 1.00 91.19 333 ASP A CA 1
ATOM 2648 C C . ASP A 1 333 ? -17.691 -5.125 58.652 1.00 91.19 333 ASP A C 1
ATOM 2650 O O . ASP A 1 333 ? -18.118 -5.746 59.623 1.00 91.19 333 ASP A O 1
ATOM 2654 N N . VAL A 1 334 ? -18.299 -5.183 57.462 1.00 91.25 334 VAL A N 1
ATOM 2655 C CA . VAL A 1 334 ? -19.481 -6.018 57.197 1.00 91.25 334 VAL A CA 1
ATOM 2656 C C . VAL A 1 334 ? -19.148 -7.500 57.352 1.00 91.25 334 VAL A C 1
ATOM 2658 O O . VAL A 1 334 ? -19.908 -8.213 58.002 1.00 91.25 334 VAL A O 1
ATOM 2661 N N . ARG A 1 335 ? -18.004 -7.959 56.830 1.00 90.69 335 ARG A N 1
ATOM 2662 C CA . ARG A 1 335 ? -17.534 -9.338 57.020 1.00 90.69 335 ARG A CA 1
ATOM 2663 C C . ARG A 1 335 ? -17.371 -9.657 58.506 1.00 90.69 335 ARG A C 1
ATOM 2665 O O . ARG A 1 335 ? -17.920 -10.645 58.975 1.00 90.69 335 ARG A O 1
ATOM 2672 N N . ARG A 1 336 ? -16.749 -8.761 59.281 1.00 89.44 336 ARG A N 1
ATOM 2673 C CA . ARG A 1 336 ? -16.620 -8.909 60.742 1.00 89.44 336 ARG A CA 1
ATOM 2674 C C . ARG A 1 336 ? -17.971 -8.929 61.468 1.00 89.44 336 ARG A C 1
ATOM 2676 O O . ARG A 1 336 ? -18.106 -9.633 62.461 1.00 89.44 336 ARG A O 1
ATOM 2683 N N . LEU A 1 337 ? -18.955 -8.154 61.011 1.00 90.81 337 LEU A N 1
ATOM 2684 C CA . LEU A 1 337 ? -20.292 -8.101 61.616 1.00 90.81 337 LEU A CA 1
ATOM 2685 C C . LEU A 1 337 ? -21.152 -9.326 61.286 1.00 90.81 337 LEU A C 1
ATOM 2687 O O . LEU A 1 337 ? -21.984 -9.716 62.100 1.00 90.81 337 LEU A O 1
ATOM 2691 N N . LEU A 1 338 ? -20.986 -9.898 60.093 1.00 90.50 338 LEU A N 1
ATOM 2692 C CA . LEU A 1 338 ? -21.789 -11.019 59.604 1.00 90.50 338 LEU A CA 1
ATOM 2693 C C . LEU A 1 338 ? -21.144 -12.387 59.845 1.00 90.50 338 LEU A C 1
ATOM 2695 O O . LEU A 1 338 ? -21.809 -13.402 59.642 1.00 90.50 338 LEU A O 1
ATOM 2699 N N . GLN A 1 339 ? -19.877 -12.430 60.261 1.00 86.81 339 GLN A N 1
ATOM 2700 C CA . GLN A 1 339 ? -19.189 -13.683 60.545 1.00 86.81 339 GLN A CA 1
ATOM 2701 C C . GLN A 1 339 ? -19.891 -14.440 61.683 1.00 86.81 339 GLN A C 1
ATOM 2703 O O . GLN A 1 339 ? -20.140 -13.896 62.760 1.00 86.81 339 GLN A O 1
ATOM 2708 N N . SER A 1 340 ? -20.217 -15.706 61.428 1.00 86.94 340 SER A N 1
ATOM 2709 C CA . SER A 1 340 ? -20.839 -16.609 62.404 1.00 86.94 340 SER A CA 1
ATOM 2710 C C . SER A 1 340 ? -19.958 -17.805 62.762 1.00 86.94 340 SER A C 1
ATOM 2712 O O . SER A 1 340 ? -20.374 -18.634 63.566 1.00 86.94 340 SER A O 1
ATOM 2714 N N . ALA A 1 341 ? -18.785 -17.922 62.133 1.00 85.94 341 ALA A N 1
ATOM 2715 C CA . ALA A 1 341 ? -17.862 -19.032 62.340 1.00 85.94 341 ALA A CA 1
ATOM 2716 C C . ALA A 1 341 ? -17.067 -18.881 63.647 1.00 85.94 341 ALA A C 1
ATOM 2718 O O . ALA A 1 341 ? -16.857 -19.868 64.342 1.00 85.94 341 ALA A O 1
ATOM 2719 N N . HIS A 1 342 ? -16.705 -17.652 64.039 1.00 84.81 342 HIS A N 1
ATOM 2720 C CA . HIS A 1 342 ? -15.914 -17.423 65.247 1.00 84.81 342 HIS A CA 1
ATOM 2721 C C . HIS A 1 342 ? -16.788 -17.074 66.463 1.00 84.81 342 HIS A C 1
ATOM 2723 O O . HIS A 1 342 ? -17.739 -16.289 66.347 1.00 84.81 342 HIS A O 1
ATOM 2729 N N . PRO A 1 343 ? -16.444 -17.590 67.658 1.00 84.06 343 PRO A N 1
ATOM 2730 C CA . PRO A 1 343 ? -17.172 -17.316 68.892 1.00 84.06 343 PRO A CA 1
ATOM 2731 C C . PRO A 1 343 ? -17.116 -15.833 69.286 1.00 84.06 343 PRO A C 1
ATOM 2733 O O . PRO A 1 343 ? -16.100 -15.155 69.128 1.00 84.06 343 PRO A O 1
ATOM 2736 N N . VAL A 1 344 ? -18.215 -15.327 69.852 1.00 85.19 344 VAL A N 1
ATOM 2737 C CA . VAL A 1 344 ? -18.321 -13.935 70.316 1.00 85.19 344 VAL A CA 1
ATOM 2738 C C . VAL A 1 344 ? -17.634 -13.770 71.673 1.00 85.19 344 VAL A C 1
ATOM 2740 O O . VAL A 1 344 ? -17.780 -14.598 72.571 1.00 85.19 344 VAL A O 1
ATOM 2743 N N . HIS A 1 345 ? -16.909 -12.665 71.854 1.00 82.62 345 HIS A N 1
ATOM 2744 C CA . HIS A 1 345 ? -16.247 -12.360 73.121 1.00 82.62 345 HIS A CA 1
ATOM 2745 C C . HIS A 1 345 ? -17.243 -11.799 74.150 1.00 82.62 345 HIS A C 1
ATOM 2747 O O . HIS A 1 345 ? -17.642 -10.636 74.075 1.00 82.62 345 HIS A O 1
ATOM 2753 N N . VAL A 1 346 ? -17.621 -12.606 75.143 1.00 84.81 346 VAL A N 1
ATOM 2754 C CA . VAL A 1 346 ? -18.528 -12.196 76.228 1.00 84.81 346 VAL A CA 1
ATOM 2755 C C . VAL A 1 346 ? -17.719 -11.663 77.418 1.00 84.81 346 VAL A C 1
ATOM 2757 O O . VAL A 1 346 ? -17.073 -12.415 78.149 1.00 84.81 346 VAL A O 1
ATOM 2760 N N . ASN A 1 347 ? -17.745 -10.341 77.617 1.00 82.00 347 ASN A N 1
ATOM 2761 C CA . ASN A 1 347 ? -17.052 -9.657 78.714 1.00 82.00 347 ASN A CA 1
ATOM 2762 C C . ASN A 1 347 ? -18.000 -9.350 79.878 1.00 82.00 347 ASN A C 1
ATOM 2764 O O . ASN A 1 347 ? -18.659 -8.312 79.884 1.00 82.00 347 ASN A O 1
ATOM 2768 N N . VAL A 1 348 ? -18.018 -10.220 80.890 1.00 84.69 348 VAL A N 1
ATOM 2769 C CA . VAL A 1 348 ? -18.729 -9.982 82.160 1.00 84.69 348 VAL A CA 1
ATOM 2770 C C . VAL A 1 348 ? -17.714 -9.668 83.256 1.00 84.69 348 VAL A C 1
ATOM 2772 O O . VAL A 1 348 ? -16.755 -10.416 83.454 1.00 84.69 348 VAL A O 1
ATOM 2775 N N . VAL A 1 349 ? -17.918 -8.559 83.971 1.00 85.06 349 VAL A N 1
ATOM 2776 C CA . VAL A 1 349 ? -17.084 -8.162 85.115 1.00 85.06 349 VAL A CA 1
ATOM 2777 C C . VAL A 1 349 ? -17.500 -8.976 86.340 1.00 85.06 349 VAL A C 1
ATOM 2779 O O . VAL A 1 349 ? -18.659 -8.929 86.747 1.00 85.06 349 VAL A O 1
ATOM 2782 N N . GLN A 1 350 ? -16.562 -9.717 86.936 1.00 83.19 350 GLN A N 1
ATOM 2783 C CA . GLN A 1 350 ? -16.821 -10.445 88.179 1.00 83.19 350 GLN A CA 1
ATOM 2784 C C . GLN A 1 350 ? -16.774 -9.471 89.356 1.00 83.19 350 GLN A C 1
ATOM 2786 O O . GLN A 1 350 ? -15.716 -8.937 89.692 1.00 83.19 350 GLN A O 1
ATOM 2791 N N . TYR A 1 351 ? -17.924 -9.230 89.981 1.00 84.88 351 TYR A N 1
ATOM 2792 C CA . TYR A 1 351 ? -17.971 -8.472 91.225 1.00 84.88 351 TYR A CA 1
ATOM 2793 C C . TYR A 1 351 ? -17.540 -9.359 92.400 1.00 84.88 351 TYR A C 1
ATOM 2795 O O . TYR A 1 351 ? -17.897 -10.537 92.418 1.00 84.88 351 TYR A O 1
ATOM 2803 N N . PRO A 1 352 ? -16.838 -8.811 93.410 1.00 82.75 352 PRO A N 1
ATOM 2804 C CA . PRO A 1 352 ? -16.381 -9.577 94.576 1.00 82.75 352 PRO A CA 1
ATOM 2805 C C . PRO A 1 352 ? -17.505 -10.258 95.371 1.00 82.75 352 PRO A C 1
ATOM 2807 O O . PRO A 1 352 ? -17.239 -11.142 96.177 1.00 82.75 352 PRO A O 1
ATOM 2810 N N . GLU A 1 353 ? -18.746 -9.810 95.175 1.00 84.56 353 GLU A N 1
ATOM 2811 C CA . GLU A 1 353 ? -19.943 -10.284 95.871 1.00 84.56 353 GLU A CA 1
ATOM 2812 C C . GLU A 1 353 ? -20.617 -11.481 95.177 1.00 84.56 353 GLU A C 1
ATOM 2814 O O . GLU A 1 353 ? -21.519 -12.079 95.756 1.00 84.56 353 GLU A O 1
ATOM 2819 N N . LEU A 1 354 ? -20.194 -11.840 93.957 1.00 80.44 354 LEU A N 1
ATOM 2820 C CA . LEU A 1 354 ? -20.778 -12.936 93.180 1.00 80.44 354 LEU A CA 1
ATOM 2821 C C . LEU A 1 354 ? -19.980 -14.226 93.359 1.00 80.44 354 LEU A C 1
ATOM 2823 O O . LEU A 1 354 ? -18.753 -14.236 93.232 1.00 80.44 354 LEU A O 1
ATOM 2827 N N . SER A 1 355 ? -20.684 -15.333 93.596 1.00 81.50 355 SER A N 1
ATOM 2828 C CA . SER A 1 355 ? -20.064 -16.659 93.577 1.00 81.50 355 SER A CA 1
ATOM 2829 C C . SER A 1 355 ? -19.659 -17.061 92.152 1.00 81.50 355 SER A C 1
ATOM 2831 O O . SER A 1 355 ? -20.278 -16.634 91.176 1.00 81.50 355 SER A O 1
ATOM 2833 N N . ASP A 1 356 ? -18.646 -17.922 92.006 1.00 83.94 356 ASP A N 1
ATOM 2834 C CA . ASP A 1 356 ? -18.178 -18.380 90.685 1.00 83.94 356 ASP A CA 1
ATOM 2835 C C . ASP A 1 356 ? -19.297 -19.038 89.859 1.00 83.94 356 ASP A C 1
ATOM 2837 O O . ASP A 1 356 ? -19.350 -18.886 88.640 1.00 83.94 356 ASP A O 1
ATOM 2841 N N . HIS A 1 357 ? -20.237 -19.721 90.520 1.00 82.56 357 HIS A N 1
ATOM 2842 C CA . HIS A 1 357 ? -21.400 -20.321 89.863 1.00 82.56 357 HIS A CA 1
ATOM 2843 C C . HIS A 1 357 ? -22.377 -19.278 89.309 1.00 82.56 357 HIS A C 1
ATOM 2845 O O . HIS A 1 357 ? -22.861 -19.433 88.189 1.00 82.56 357 HIS A O 1
ATOM 2851 N N . GLU A 1 358 ? -22.647 -18.205 90.053 1.00 79.69 358 GLU A N 1
ATOM 2852 C CA . GLU A 1 358 ? -23.486 -17.096 89.579 1.00 79.69 358 GLU A CA 1
ATOM 2853 C C . GLU A 1 358 ? -22.784 -16.294 88.478 1.00 79.69 358 GLU A C 1
ATOM 2855 O O . GLU A 1 358 ? -23.426 -15.835 87.536 1.00 79.69 358 GLU A O 1
ATOM 2860 N N . PHE A 1 359 ? -21.456 -16.179 88.548 1.00 82.81 359 PHE A N 1
ATOM 2861 C CA . PHE A 1 359 ? -20.652 -15.532 87.517 1.00 82.81 359 PHE A CA 1
ATOM 2862 C C . PHE A 1 359 ? -20.649 -16.308 86.191 1.00 82.81 359 PHE A C 1
ATOM 2864 O O . PHE A 1 359 ? -20.757 -15.700 85.127 1.00 82.81 359 PHE A O 1
ATOM 2871 N N . ILE A 1 360 ? -20.562 -17.642 86.239 1.00 82.31 360 ILE A N 1
ATOM 2872 C CA . ILE A 1 360 ? -20.659 -18.499 85.047 1.00 82.31 360 ILE A CA 1
ATOM 2873 C C . ILE A 1 360 ? -22.078 -18.459 84.470 1.00 82.31 360 ILE A C 1
ATOM 2875 O O . ILE A 1 360 ? -22.229 -18.228 83.273 1.00 82.31 360 ILE A O 1
ATOM 2879 N N . GLY A 1 361 ? -23.117 -18.577 85.307 1.00 78.81 361 GLY A N 1
ATOM 2880 C CA . GLY A 1 361 ? -24.508 -18.455 84.853 1.00 78.81 361 GLY A CA 1
ATOM 2881 C C . GLY A 1 361 ? -24.806 -17.100 84.197 1.00 78.81 361 GLY A C 1
ATOM 2882 O O . GLY A 1 361 ? -25.546 -17.034 83.219 1.00 78.81 361 GLY A O 1
ATOM 2883 N N . GLY A 1 362 ? -24.167 -16.028 84.678 1.00 78.31 362 GLY A N 1
ATOM 2884 C CA . GLY A 1 362 ? -24.226 -14.698 84.067 1.00 78.31 362 GLY A CA 1
ATOM 2885 C C . GLY A 1 362 ? -23.413 -14.531 82.775 1.00 78.31 362 GLY A C 1
ATOM 2886 O O . GLY A 1 362 ? -23.643 -13.566 82.059 1.00 78.31 362 GLY A O 1
ATOM 2887 N N . LYS A 1 363 ? -22.471 -15.434 82.467 1.00 80.19 363 LYS A N 1
ATOM 2888 C CA . LYS A 1 363 ? -21.745 -15.477 81.182 1.00 80.19 363 LYS A CA 1
ATOM 2889 C C . LYS A 1 363 ? -22.461 -16.302 80.113 1.00 80.19 363 LYS A C 1
ATOM 2891 O O . LYS A 1 363 ? -22.230 -16.069 78.931 1.00 80.19 363 LYS A O 1
ATOM 2896 N N . GLU A 1 364 ? -23.251 -17.288 80.529 1.00 79.19 364 GLU A N 1
ATOM 2897 C CA . GLU A 1 364 ? -24.022 -18.170 79.641 1.00 79.19 364 GLU A CA 1
ATOM 2898 C C . GLU A 1 364 ? -25.407 -17.603 79.278 1.00 79.19 364 GLU A C 1
ATOM 2900 O O . GLU A 1 364 ? -26.007 -18.058 78.303 1.00 79.19 364 GLU A O 1
ATOM 2905 N N . SER A 1 365 ? -25.904 -16.635 80.060 1.00 70.38 365 SER A N 1
ATOM 2906 C CA . SER A 1 365 ? -27.133 -15.864 79.791 1.00 70.38 365 SER A CA 1
ATOM 2907 C C . SER A 1 365 ? -26.870 -14.728 78.811 1.00 70.38 365 SER A C 1
ATOM 2909 O O . SER A 1 365 ? -27.749 -14.497 77.948 1.00 70.38 365 SER A O 1
#

Foldseek 3Di:
DQDDQCPAPVSVPCPPDDPPDPDDDPPPDPPDPDDDVVVVVVCLPDPVVVCLLLDPCNCVVVDDDDNDDDPPPPPPPPQREGDLVDPCNLVLLVVLLVLLLLLQLLLFFQVCVVVSLVSLLVSLQSCLQLVLVQSLVVSCVVPVPSSVVSPDHRHHDPVSNVSHDDDPPRDSHRQHLVVVLVCVVVVHDDDDGDDDPPRNVSSVLLSVLSVCLSVPPPPNLADVLLVNLVVCLPPHALVNLVRGDCVSSVSVVVSLQSCLVPPDLPHDCSSCRRSVNNVSVVVVVVVPDDPDDDPDPPPDPDDDDDPDPDQVCPPDPPVVVCVVVVPDDVVVVVSVVSRPRDDDDQDDDDDPPDDPVRSVVVSVD

Secondary structure (DSSP, 8-state):
----STT-TTTTT---S--SS-------PPPPS---HHHHHHHHHSHHHHHHHHSTTGGGG-PPP------------------TTSTTGGGHHHHHHHHHHHHHHHHT-GGGHHHHHHHHHHHHHHHHHTT-HHHHHHHHHH-HHHHHH--------TTTGGGS---TT--SSPP-HHHHHHHHHTT--PPPPP--TTT-HHHHHHHHHHHHHHH--SS-TTHHHHHHHHHHHTT--HHHHHTS-HHHHHHHHHHHHHHHHS--TT--HHHHHHHT-HHHHHHHHHTTS-S--------------------S-TTS-HHHHHHHS-SS-HHHHHHHHH--SSPP-------TTS-HHHHHHHHH-

InterPro domains:
  IPR024990 Anaphase-promoting complex subunit 1 [PTHR12827] (16-364)
  IPR046794 Anaphase-promoting complex subunit 1, middle domain [PF20518] (1-234)
  IPR060410 APC1, TPR-like domain [PF27562] (321-361)

Sequence (365 aa):
MGYDTDCLAWTQNFDFEGSLSPVIAPKKARPSETGSDDDWEYLLNSDYHQNVESHLLNRSLCLSPLEVSQMKDEDFSQNLSLDSSILLFTHIPVIFFVLHLVYKEHKLNTLMGEGICSLVDLLVHLARDLKLGPYVDHYYRDYPMLVRTTGKVRTIDQGQTGFMHHPSFFTSEPPSIYQWVSFRLKGEGMPPYPYLPGICERSRLVALSIALYILGDESFVSDEASQYLSSITIGFTLRDLETLPFGIAFTIRDIIYHCCKQPASDWLEVVCLLIGRQDLSKQACEGNLPKGKSVLSSDVPSGTETEEEDDGMNDMNHEVMSLIWSEDLRVQDVRRLLQSAHPVHVNVVQYPELSDHEFIGGKES

Organism: Carlito syrichta (NCBI:txid1868482)